Protein AF-0000000084542974 (afdb_homodimer)

Structure (mmCIF, N/CA/C/O backbone):
data_AF-0000000084542974-model_v1
#
loop_
_entity.id
_entity.type
_entity.pdbx_description
1 polymer 'DUF86 domain-containing protein'
#
loop_
_atom_site.group_PDB
_atom_site.id
_atom_site.type_symbol
_atom_site.label_atom_id
_atom_site.label_alt_id
_atom_site.label_comp_id
_atom_site.label_asym_id
_atom_site.label_entity_id
_atom_site.label_seq_id
_atom_site.pdbx_PDB_ins_code
_atom_site.Cartn_x
_atom_site.Cartn_y
_atom_site.Cartn_z
_atom_site.occupancy
_atom_site.B_iso_or_equiv
_atom_site.auth_seq_id
_atom_site.auth_comp_id
_atom_site.auth_asym_id
_atom_site.auth_atom_id
_atom_site.pdbx_PDB_model_num
ATOM 1 N N . MET A 1 1 ? 7.992 -25.516 4.234 1 70.88 1 MET A N 1
ATOM 2 C CA . MET A 1 1 ? 7.66 -24.609 3.141 1 70.88 1 MET A CA 1
ATOM 3 C C . MET A 1 1 ? 8.891 -23.844 2.682 1 70.88 1 MET A C 1
ATOM 5 O O . MET A 1 1 ? 9.672 -23.359 3.506 1 70.88 1 MET A O 1
ATOM 9 N N . THR A 1 2 ? 9.125 -23.891 1.384 1 83.12 2 THR A N 1
ATOM 10 C CA . THR A 1 2 ? 10.25 -23.156 0.811 1 83.12 2 THR A CA 1
ATOM 11 C C . THR A 1 2 ? 9.938 -21.672 0.725 1 83.12 2 THR A C 1
ATOM 13 O O . THR A 1 2 ? 8.789 -21.25 0.897 1 83.12 2 THR A O 1
ATOM 16 N N . ASP A 1 3 ? 10.969 -20.875 0.59 1 92.69 3 ASP A N 1
ATOM 17 C CA . ASP A 1 3 ? 10.781 -19.438 0.436 1 92.69 3 ASP A CA 1
ATOM 18 C C . ASP A 1 3 ? 9.836 -19.125 -0.726 1 92.69 3 ASP A C 1
ATOM 20 O O . ASP A 1 3 ? 8.93 -18.312 -0.593 1 92.69 3 ASP A O 1
ATOM 24 N N . ASP A 1 4 ? 10.016 -19.828 -1.749 1 96.25 4 ASP A N 1
ATOM 25 C CA . ASP A 1 4 ? 9.172 -19.609 -2.918 1 96.25 4 ASP A CA 1
ATOM 26 C C . ASP A 1 4 ? 7.707 -19.906 -2.604 1 96.25 4 ASP A C 1
ATOM 28 O O . ASP A 1 4 ? 6.805 -19.203 -3.051 1 96.25 4 ASP A O 1
ATOM 32 N N . GLU A 1 5 ? 7.477 -20.969 -1.904 1 96.44 5 GLU A N 1
ATOM 33 C CA . GLU A 1 5 ? 6.109 -21.344 -1.556 1 96.44 5 GLU A CA 1
ATOM 34 C C . GLU A 1 5 ? 5.445 -20.266 -0.712 1 96.44 5 GLU A C 1
ATOM 36 O O . GLU A 1 5 ? 4.258 -19.969 -0.886 1 96.44 5 GLU A O 1
ATOM 41 N N . ILE A 1 6 ? 6.211 -19.719 0.153 1 96.56 6 ILE A N 1
ATOM 42 C CA . ILE A 1 6 ? 5.699 -18.672 1.025 1 96.56 6 ILE A CA 1
ATOM 43 C C . ILE A 1 6 ? 5.273 -17.453 0.188 1 96.56 6 ILE A C 1
ATOM 45 O O . ILE A 1 6 ? 4.168 -16.938 0.353 1 96.56 6 ILE A O 1
ATOM 49 N N . TYR A 1 7 ? 6.098 -17.047 -0.718 1 97.94 7 TYR A N 1
ATOM 50 C CA . TYR A 1 7 ? 5.812 -15.883 -1.54 1 97.94 7 TYR A CA 1
ATOM 51 C C . TYR A 1 7 ? 4.656 -16.156 -2.496 1 97.94 7 TYR A C 1
ATOM 53 O O . TYR A 1 7 ? 3.832 -15.273 -2.754 1 97.94 7 TYR A O 1
ATOM 61 N N . LEU A 1 8 ? 4.602 -17.359 -3.012 1 98.31 8 LEU A N 1
ATOM 62 C CA . LEU A 1 8 ? 3.473 -17.719 -3.861 1 98.31 8 LEU A CA 1
ATOM 63 C C . LEU A 1 8 ? 2.166 -17.688 -3.076 1 98.31 8 LEU A C 1
ATOM 65 O O . LEU A 1 8 ? 1.132 -17.281 -3.602 1 98.31 8 LEU A O 1
ATOM 69 N N . GLN A 1 9 ? 2.232 -18.156 -1.888 1 97.94 9 GLN A N 1
ATOM 70 C CA . GLN A 1 9 ? 1.049 -18.109 -1.036 1 97.94 9 GLN A CA 1
ATOM 71 C C . GLN A 1 9 ? 0.625 -16.672 -0.753 1 97.94 9 GLN A C 1
ATOM 73 O O . GLN A 1 9 ? -0.569 -16.359 -0.715 1 97.94 9 GLN A O 1
ATOM 78 N N . ASP A 1 10 ? 1.595 -15.812 -0.534 1 98.38 10 ASP A N 1
ATOM 79 C CA . ASP A 1 10 ? 1.287 -14.398 -0.354 1 98.38 10 ASP A CA 1
ATOM 80 C C . ASP A 1 10 ? 0.548 -13.836 -1.567 1 98.38 10 ASP A C 1
ATOM 82 O O . ASP A 1 10 ? -0.444 -13.125 -1.421 1 98.38 10 ASP A O 1
ATOM 86 N N . ILE A 1 11 ? 1.081 -14.148 -2.711 1 98.75 11 ILE A N 1
ATOM 87 C CA . ILE A 1 11 ? 0.481 -13.68 -3.955 1 98.75 11 ILE A CA 1
ATOM 88 C C . ILE A 1 11 ? -0.961 -14.172 -4.051 1 98.75 11 ILE A C 1
ATOM 90 O O . ILE A 1 11 ? -1.876 -13.391 -4.309 1 98.75 11 ILE A O 1
ATOM 94 N N . TYR A 1 12 ? -1.15 -15.43 -3.742 1 98.75 12 TYR A N 1
ATOM 95 C CA . TYR A 1 12 ? -2.48 -16.031 -3.822 1 98.75 12 TYR A CA 1
ATOM 96 C C . TYR A 1 12 ? -3.439 -15.352 -2.85 1 98.75 12 TYR A C 1
ATOM 98 O O . TYR A 1 12 ? -4.566 -15.008 -3.217 1 98.75 12 TYR A O 1
ATOM 106 N N . GLU A 1 13 ? -3.02 -15.203 -1.683 1 98.56 13 GLU A N 1
ATOM 107 C CA . GLU A 1 13 ? -3.859 -14.594 -0.653 1 98.56 13 GLU A CA 1
ATOM 108 C C . GLU A 1 13 ? -4.246 -13.172 -1.024 1 98.56 13 GLU A C 1
ATOM 110 O O . GLU A 1 13 ? -5.383 -12.75 -0.802 1 98.56 13 GLU A O 1
ATOM 115 N N . ARG A 1 14 ? -3.314 -12.422 -1.549 1 98.81 14 ARG A N 1
ATOM 116 C CA . ARG A 1 14 ? -3.611 -11.047 -1.948 1 98.81 14 ARG A CA 1
ATOM 117 C C . ARG A 1 14 ? -4.586 -11.016 -3.121 1 98.81 14 ARG A C 1
ATOM 119 O O . ARG A 1 14 ? -5.434 -10.125 -3.205 1 98.81 14 ARG A O 1
ATOM 126 N N . ILE A 1 15 ? -4.406 -11.953 -4.043 1 98.81 15 ILE A N 1
ATOM 127 C CA . ILE A 1 15 ? -5.379 -12.055 -5.125 1 98.81 15 ILE A CA 1
ATOM 128 C C . ILE A 1 15 ? -6.773 -12.281 -4.547 1 98.81 15 ILE A C 1
ATOM 130 O O . ILE A 1 15 ? -7.73 -11.617 -4.949 1 98.81 15 ILE A O 1
ATOM 134 N N . CYS A 1 16 ? -6.902 -13.18 -3.578 1 98.75 16 CYS A N 1
ATOM 135 C CA . CYS A 1 16 ? -8.188 -13.461 -2.943 1 98.75 16 CYS A CA 1
ATOM 136 C C . CYS A 1 16 ? -8.734 -12.219 -2.248 1 98.75 16 CYS A C 1
ATOM 138 O O . CYS A 1 16 ? -9.938 -11.961 -2.291 1 98.75 16 CYS A O 1
ATOM 140 N N . ARG A 1 17 ? -7.906 -11.469 -1.614 1 98.69 17 ARG A N 1
ATOM 141 C CA . ARG A 1 17 ? -8.328 -10.227 -0.973 1 98.69 17 ARG A CA 1
ATOM 142 C C . ARG A 1 17 ? -8.922 -9.266 -1.991 1 98.69 17 ARG A C 1
ATOM 144 O O . ARG A 1 17 ? -9.992 -8.695 -1.763 1 98.69 17 ARG A O 1
ATOM 151 N N . ILE A 1 18 ? -8.203 -9.086 -3.113 1 98.94 18 ILE A N 1
ATOM 152 C CA . ILE A 1 18 ? -8.672 -8.164 -4.145 1 98.94 18 ILE A CA 1
ATOM 153 C C . ILE A 1 18 ? -10.055 -8.602 -4.637 1 98.94 18 ILE A C 1
ATOM 155 O O . ILE A 1 18 ? -10.953 -7.773 -4.809 1 98.94 18 ILE A O 1
ATOM 159 N N . GLU A 1 19 ? -10.172 -9.883 -4.875 1 98.75 19 GLU A N 1
ATOM 160 C CA . GLU A 1 19 ? -11.469 -10.406 -5.312 1 98.75 19 GLU A CA 1
ATOM 161 C C . GLU A 1 19 ? -12.57 -10.062 -4.316 1 98.75 19 GLU A C 1
ATOM 163 O O . GLU A 1 19 ? -13.672 -9.672 -4.707 1 98.75 19 GLU A O 1
ATOM 168 N N . THR A 1 20 ? -12.266 -10.211 -3.074 1 98.75 20 THR A N 1
ATOM 169 C CA . THR A 1 20 ? -13.227 -9.906 -2.025 1 98.75 20 THR A CA 1
ATOM 170 C C . THR A 1 20 ? -13.539 -8.406 -1.994 1 98.75 20 THR A C 1
ATOM 172 O O . THR A 1 20 ? -14.703 -8.016 -1.914 1 98.75 20 THR A O 1
ATOM 175 N N . TYR A 1 21 ? -12.531 -7.594 -2.049 1 98.81 21 TYR A N 1
ATOM 176 C CA . TYR A 1 21 ? -12.688 -6.148 -1.996 1 98.81 21 TYR A CA 1
ATOM 177 C C . TYR A 1 21 ? -13.539 -5.648 -3.162 1 98.81 21 TYR A C 1
ATOM 179 O O . TYR A 1 21 ? -14.219 -4.629 -3.053 1 98.81 21 TYR A O 1
ATOM 187 N N . THR A 1 22 ? -13.5 -6.344 -4.297 1 98.75 22 THR A N 1
ATOM 188 C CA . THR A 1 22 ? -14.07 -5.805 -5.527 1 98.75 22 THR A CA 1
ATOM 189 C C . THR A 1 22 ? -15.336 -6.562 -5.922 1 98.75 22 THR A C 1
ATOM 191 O O . THR A 1 22 ? -15.75 -6.523 -7.078 1 98.75 22 THR A O 1
ATOM 194 N N . GLU A 1 23 ? -15.859 -7.297 -4.996 1 98.38 23 GLU A N 1
ATOM 195 C CA . GLU A 1 23 ? -17.078 -8.062 -5.242 1 98.38 23 GLU A CA 1
ATOM 196 C C . GLU A 1 23 ? -18.219 -7.152 -5.695 1 98.38 23 GLU A C 1
ATOM 198 O O . GLU A 1 23 ? -19.094 -7.578 -6.457 1 98.38 23 GLU A O 1
ATOM 203 N N . GLY A 1 24 ? -18.156 -5.867 -5.367 1 98.38 24 GLY A N 1
ATOM 204 C CA . GLY A 1 24 ? -19.219 -4.918 -5.684 1 98.38 24 GLY A CA 1
ATOM 205 C C . GLY A 1 24 ? -19.109 -4.352 -7.086 1 98.38 24 GLY A C 1
ATOM 206 O O . GLY A 1 24 ? -19.969 -3.588 -7.52 1 98.38 24 GLY A O 1
ATOM 207 N N . GLY A 1 25 ? -18.016 -4.676 -7.789 1 98.44 25 GLY A N 1
ATOM 208 C CA . GLY A 1 25 ? -17.875 -4.305 -9.188 1 98.44 25 GLY A CA 1
ATOM 209 C C . GLY A 1 25 ? -17.109 -3.016 -9.398 1 98.44 25 GLY A C 1
ATOM 210 O O . GLY A 1 25 ? -16.625 -2.416 -8.43 1 98.44 25 GLY A O 1
ATOM 211 N N . GLN A 1 26 ? -17.047 -2.596 -10.641 1 98.62 26 GLN A N 1
ATOM 212 C CA . GLN A 1 26 ? -16.219 -1.462 -11.047 1 98.62 26 GLN A CA 1
ATOM 213 C C . GLN A 1 26 ? -16.734 -0.163 -10.43 1 98.62 26 GLN A C 1
ATOM 215 O O . GLN A 1 26 ? -15.945 0.678 -9.992 1 98.62 26 GLN A O 1
ATOM 220 N N . THR A 1 27 ? -17.984 -0.001 -10.453 1 98.69 27 THR A N 1
ATOM 221 C CA . THR A 1 27 ? -18.578 1.245 -9.969 1 98.69 27 THR A CA 1
ATOM 222 C C . THR A 1 27 ? -18.219 1.475 -8.5 1 98.69 27 THR A C 1
ATOM 224 O O . THR A 1 27 ? -17.797 2.57 -8.125 1 98.69 27 THR A O 1
ATOM 227 N N . GLU A 1 28 ? -18.406 0.483 -7.715 1 98.69 28 GLU A N 1
ATOM 228 C CA . GLU A 1 28 ? -18.062 0.598 -6.301 1 98.69 28 GLU A CA 1
ATOM 229 C C . GLU A 1 28 ? -16.562 0.845 -6.113 1 98.69 28 GLU A C 1
ATOM 231 O O . GLU A 1 28 ? -16.172 1.65 -5.27 1 98.69 28 GLU A O 1
ATOM 236 N N . PHE A 1 29 ? -15.797 0.191 -6.895 1 98.88 29 PHE A N 1
ATOM 237 C CA . PHE A 1 29 ? -14.352 0.382 -6.848 1 98.88 29 PHE A CA 1
ATOM 238 C C . PHE A 1 29 ? -13.984 1.831 -7.148 1 98.88 29 PHE A C 1
ATOM 240 O O . PHE A 1 29 ? -13.188 2.439 -6.426 1 98.88 29 PHE A O 1
ATOM 247 N N . MET A 1 30 ? -14.578 2.396 -8.102 1 98.69 30 MET A N 1
ATOM 248 C CA . MET A 1 30 ? -14.219 3.738 -8.555 1 98.69 30 MET A CA 1
ATOM 249 C C . MET A 1 30 ? -14.672 4.789 -7.543 1 98.69 30 MET A C 1
ATOM 251 O O . MET A 1 30 ? -14.117 5.887 -7.492 1 98.69 30 MET A O 1
ATOM 255 N N . GLN A 1 31 ? -15.578 4.434 -6.688 1 98.5 31 GLN A N 1
ATOM 256 C CA . GLN A 1 31 ? -16.188 5.434 -5.816 1 98.5 31 GLN A CA 1
ATOM 257 C C . GLN A 1 31 ? -15.633 5.348 -4.402 1 98.5 31 GLN A C 1
ATOM 259 O O . GLN A 1 31 ? -15.82 6.262 -3.598 1 98.5 31 GLN A O 1
ATOM 264 N N . SER A 1 32 ? -14.984 4.301 -4.137 1 98.75 32 SER A N 1
ATOM 265 C CA . SER A 1 32 ? -14.539 4.09 -2.764 1 98.75 32 SER A CA 1
ATOM 266 C C . SER A 1 32 ? -13.023 4.203 -2.65 1 98.75 32 SER A C 1
ATOM 268 O O . SER A 1 32 ? -12.289 3.322 -3.107 1 98.75 32 SER A O 1
ATOM 270 N N . LEU A 1 33 ? -12.609 5.191 -1.943 1 98.75 33 LEU A N 1
ATOM 271 C CA . LEU A 1 33 ? -11.18 5.379 -1.712 1 98.75 33 LEU A CA 1
ATOM 272 C C . LEU A 1 33 ? -10.594 4.203 -0.932 1 98.75 33 LEU A C 1
ATOM 274 O O . LEU A 1 33 ? -9.461 3.789 -1.182 1 98.75 33 LEU A O 1
ATOM 278 N N . LEU A 1 34 ? -11.375 3.734 -0.031 1 98.88 34 LEU A N 1
ATOM 279 C CA . LEU A 1 34 ? -10.922 2.619 0.794 1 98.88 34 LEU A CA 1
ATOM 280 C C . LEU A 1 34 ? -10.688 1.376 -0.056 1 98.88 34 LEU A C 1
ATOM 282 O O . LEU A 1 34 ? -9.648 0.717 0.077 1 98.88 34 LEU A O 1
ATOM 286 N N . ILE A 1 35 ? -11.617 1.06 -0.923 1 98.94 35 ILE A N 1
ATOM 287 C CA . ILE A 1 35 ? -11.461 -0.107 -1.785 1 98.94 35 ILE A CA 1
ATOM 288 C C . ILE A 1 35 ? -10.273 0.102 -2.725 1 98.94 35 ILE A C 1
ATOM 290 O O . ILE A 1 35 ? -9.469 -0.81 -2.93 1 98.94 35 ILE A O 1
ATOM 294 N N . GLN A 1 36 ? -10.172 1.293 -3.252 1 98.94 36 GLN A N 1
ATOM 295 C CA . GLN A 1 36 ? -9.039 1.608 -4.121 1 98.94 36 GLN A CA 1
ATOM 296 C C . GLN A 1 36 ? -7.715 1.38 -3.404 1 98.94 36 GLN A C 1
ATOM 298 O O . GLN A 1 36 ? -6.832 0.69 -3.922 1 98.94 36 GLN A O 1
ATOM 303 N N . ASP A 1 37 ? -7.613 1.909 -2.242 1 98.88 37 ASP A N 1
ATOM 304 C CA . ASP A 1 37 ? -6.367 1.779 -1.491 1 98.88 37 ASP A CA 1
ATOM 305 C C . ASP A 1 37 ? -6.094 0.322 -1.125 1 98.88 37 ASP A C 1
ATOM 307 O O . ASP A 1 37 ? -4.945 -0.125 -1.145 1 98.88 37 ASP A O 1
ATOM 311 N N . GLY A 1 38 ? -7.156 -0.398 -0.716 1 98.88 38 GLY A N 1
ATOM 312 C CA . GLY A 1 38 ? -6.988 -1.812 -0.416 1 98.88 38 GLY A CA 1
ATOM 313 C C . GLY A 1 38 ? -6.48 -2.617 -1.597 1 98.88 38 GLY A C 1
ATOM 314 O O . GLY A 1 38 ? -5.59 -3.453 -1.446 1 98.88 38 GLY A O 1
ATOM 315 N N . VAL A 1 39 ? -7.043 -2.361 -2.736 1 98.94 39 VAL A N 1
ATOM 316 C CA . VAL A 1 39 ? -6.664 -3.061 -3.961 1 98.94 39 VAL A CA 1
ATOM 317 C C . VAL A 1 39 ? -5.223 -2.711 -4.332 1 98.94 39 VAL A C 1
ATOM 319 O O . VAL A 1 39 ? -4.418 -3.6 -4.621 1 98.94 39 VAL A O 1
ATOM 322 N N . ILE A 1 40 ? -4.934 -1.455 -4.312 1 98.88 40 ILE A N 1
ATOM 323 C CA . ILE A 1 40 ? -3.602 -0.996 -4.691 1 98.88 40 ILE A CA 1
ATOM 324 C C . ILE A 1 40 ? -2.562 -1.584 -3.738 1 98.88 40 ILE A C 1
ATOM 326 O O . ILE A 1 40 ? -1.518 -2.072 -4.176 1 98.88 40 ILE A O 1
ATOM 330 N N . ARG A 1 41 ? -2.811 -1.609 -2.465 1 98.88 41 ARG A N 1
ATOM 331 C CA . ARG A 1 41 ? -1.925 -2.221 -1.479 1 98.88 41 ARG A CA 1
ATOM 332 C C . ARG A 1 41 ? -1.696 -3.697 -1.789 1 98.88 41 ARG A C 1
ATOM 334 O O . ARG A 1 41 ? -0.579 -4.199 -1.656 1 98.88 41 ARG A O 1
ATOM 341 N N . SER A 1 42 ? -2.711 -4.355 -2.131 1 98.81 42 SER A N 1
ATOM 342 C CA . SER A 1 42 ? -2.592 -5.773 -2.465 1 98.81 42 SER A CA 1
ATOM 343 C C . SER A 1 42 ? -1.682 -5.98 -3.67 1 98.81 42 SER A C 1
ATOM 345 O O . SER A 1 42 ? -0.839 -6.879 -3.67 1 98.81 42 SER A O 1
ATOM 347 N N . PHE A 1 43 ? -1.841 -5.121 -4.68 1 98.88 43 PHE A N 1
ATOM 348 C CA . PHE A 1 43 ? -0.972 -5.215 -5.848 1 98.88 43 PHE A CA 1
ATOM 349 C C . PHE A 1 43 ? 0.473 -4.91 -5.473 1 98.88 43 PHE A C 1
ATOM 351 O O . PHE A 1 43 ? 1.402 -5.496 -6.035 1 98.88 43 PHE A O 1
ATOM 358 N N . GLU A 1 44 ? 0.681 -3.977 -4.605 1 98.81 44 GLU A N 1
ATOM 359 C CA . GLU A 1 44 ? 2.031 -3.684 -4.133 1 98.81 44 GLU A CA 1
ATOM 360 C C . GLU A 1 44 ? 2.662 -4.906 -3.477 1 98.81 44 GLU A C 1
ATOM 362 O O . GLU A 1 44 ? 3.816 -5.242 -3.754 1 98.81 44 GLU A O 1
ATOM 367 N N . VAL A 1 45 ? 1.904 -5.547 -2.613 1 98.81 45 VAL A N 1
ATOM 368 C CA . VAL A 1 45 ? 2.42 -6.719 -1.915 1 98.81 45 VAL A CA 1
ATOM 369 C C . VAL A 1 45 ? 2.691 -7.84 -2.916 1 98.81 45 VAL A C 1
ATOM 371 O O . VAL A 1 45 ? 3.717 -8.523 -2.832 1 98.81 45 VAL A O 1
ATOM 374 N N . ILE A 1 46 ? 1.783 -8.047 -3.855 1 98.81 46 ILE A N 1
ATOM 375 C CA . ILE A 1 46 ? 1.984 -9.047 -4.898 1 98.81 46 ILE A CA 1
ATOM 376 C C . ILE A 1 46 ? 3.297 -8.773 -5.629 1 98.81 46 ILE A C 1
ATOM 378 O O . ILE A 1 46 ? 4.117 -9.68 -5.805 1 98.81 46 ILE A O 1
ATOM 382 N N . GLY A 1 47 ? 3.492 -7.566 -6.09 1 98.56 47 GLY A N 1
ATOM 383 C CA . GLY A 1 47 ? 4.723 -7.219 -6.785 1 98.56 47 GLY A CA 1
ATOM 384 C C . GLY A 1 47 ? 5.965 -7.418 -5.934 1 98.56 47 GLY A C 1
ATOM 385 O O . GLY A 1 47 ? 7.004 -7.848 -6.438 1 98.56 47 GLY A O 1
ATOM 386 N N . GLU A 1 48 ? 5.871 -7.09 -4.656 1 98.5 48 GLU A N 1
ATOM 387 C CA . GLU A 1 48 ? 6.992 -7.309 -3.75 1 98.5 48 GLU A CA 1
ATOM 388 C C . GLU A 1 48 ? 7.316 -8.789 -3.613 1 98.5 48 GLU A C 1
ATOM 390 O O . GLU A 1 48 ? 8.484 -9.188 -3.648 1 98.5 48 GLU A O 1
ATOM 395 N N . ALA A 1 49 ? 6.293 -9.586 -3.387 1 98.44 49 ALA A N 1
ATOM 396 C CA . ALA A 1 49 ? 6.469 -11.031 -3.289 1 98.44 49 ALA A CA 1
ATOM 397 C C . ALA A 1 49 ? 7.117 -11.594 -4.555 1 98.44 49 ALA A C 1
ATOM 399 O O . ALA A 1 49 ? 7.98 -12.469 -4.48 1 98.44 49 ALA A O 1
ATOM 400 N N . VAL A 1 50 ? 6.691 -11.102 -5.68 1 98.44 50 VAL A N 1
ATOM 401 C CA . VAL A 1 50 ? 7.238 -11.523 -6.965 1 98.44 50 VAL A CA 1
ATOM 402 C C . VAL A 1 50 ? 8.742 -11.273 -6.992 1 98.44 50 VAL A C 1
ATOM 404 O O . VAL A 1 50 ? 9.516 -12.133 -7.434 1 98.44 50 VAL A O 1
ATOM 407 N N . LYS A 1 51 ? 9.141 -10.109 -6.539 1 97.62 51 LYS A N 1
ATOM 408 C CA . LYS A 1 51 ? 10.555 -9.75 -6.535 1 97.62 51 LYS A CA 1
ATOM 409 C C . LYS A 1 51 ? 11.367 -10.695 -5.66 1 97.62 51 LYS A C 1
ATOM 411 O O . LYS A 1 51 ? 12.578 -10.836 -5.836 1 97.62 51 LYS A O 1
ATOM 416 N N . ARG A 1 52 ? 10.719 -11.344 -4.809 1 97.56 52 ARG A N 1
ATOM 417 C CA . ARG A 1 52 ? 11.414 -12.203 -3.855 1 97.56 52 ARG A CA 1
ATOM 418 C C . ARG A 1 52 ? 11.445 -13.648 -4.34 1 97.56 52 ARG A C 1
ATOM 420 O O . ARG A 1 52 ? 12.172 -14.477 -3.791 1 97.56 52 ARG A O 1
ATOM 427 N N . LEU A 1 53 ? 10.672 -14 -5.293 1 98.06 53 LEU A N 1
ATOM 428 C CA . LEU A 1 53 ? 10.703 -15.344 -5.859 1 98.06 53 LEU A CA 1
ATOM 429 C C . LEU A 1 53 ? 12.07 -15.664 -6.449 1 98.06 53 LEU A C 1
ATOM 431 O O . LEU A 1 53 ? 12.727 -14.773 -7.004 1 98.06 53 LEU A O 1
ATOM 435 N N . SER A 1 54 ? 12.438 -16.891 -6.371 1 97.56 54 SER A N 1
ATOM 436 C CA . SER A 1 54 ? 13.711 -17.297 -6.961 1 97.56 54 SER A CA 1
ATOM 437 C C . SER A 1 54 ? 13.695 -17.156 -8.477 1 97.56 54 SER A C 1
ATOM 439 O O . SER A 1 54 ? 12.641 -17.25 -9.102 1 97.56 54 SER A O 1
ATOM 441 N N . GLN A 1 55 ? 14.891 -16.891 -9.023 1 96.88 55 GLN A N 1
ATOM 442 C CA . GLN A 1 55 ? 15.031 -16.812 -10.477 1 96.88 55 GLN A CA 1
ATOM 443 C C . GLN A 1 55 ? 14.633 -18.125 -11.141 1 96.88 55 GLN A C 1
ATOM 445 O O . GLN A 1 55 ? 14.047 -18.141 -12.219 1 96.88 55 GLN A O 1
ATOM 450 N N . GLU A 1 56 ? 14.977 -19.219 -10.539 1 96.62 56 GLU A N 1
ATOM 451 C CA . GLU A 1 56 ? 14.664 -20.547 -11.062 1 96.62 56 GLU A CA 1
ATOM 452 C C . GLU A 1 56 ? 13.156 -20.719 -11.25 1 96.62 56 GLU A C 1
ATOM 454 O O . GLU A 1 56 ? 12.711 -21.188 -12.297 1 96.62 56 GLU A O 1
ATOM 459 N N . LEU A 1 57 ? 12.414 -20.422 -10.273 1 97.19 57 LEU A N 1
ATOM 460 C CA . LEU A 1 57 ? 10.969 -20.547 -10.367 1 97.19 57 LEU A CA 1
ATOM 461 C C . LEU A 1 57 ? 10.406 -19.656 -11.469 1 97.19 57 LEU A C 1
ATOM 463 O O . LEU A 1 57 ? 9.602 -20.094 -12.289 1 97.19 57 LEU A O 1
ATOM 467 N N . ARG A 1 58 ? 10.82 -18.406 -11.531 1 97.81 58 ARG A N 1
ATOM 468 C CA . ARG A 1 58 ? 10.312 -17.469 -12.523 1 97.81 58 ARG A CA 1
ATOM 469 C C . ARG A 1 58 ? 10.633 -17.938 -13.938 1 97.81 58 ARG A C 1
ATOM 471 O O . ARG A 1 58 ? 9.812 -17.797 -14.852 1 97.81 58 ARG A O 1
ATOM 478 N N . GLN A 1 59 ? 11.789 -18.469 -14.039 1 97.62 59 GLN A N 1
ATOM 479 C CA . GLN A 1 59 ? 12.18 -18.984 -15.344 1 97.62 59 GLN A CA 1
ATOM 480 C C . GLN A 1 59 ? 11.352 -20.203 -15.727 1 97.62 59 GLN A C 1
ATOM 482 O O . GLN A 1 59 ? 11.031 -20.406 -16.906 1 97.62 59 GLN A O 1
ATOM 487 N N . SER A 1 60 ? 11.031 -21.078 -14.805 1 96.69 60 SER A N 1
ATOM 488 C CA . SER A 1 60 ? 10.258 -22.281 -15.047 1 96.69 60 SER A CA 1
ATOM 489 C C . SER A 1 60 ? 8.82 -21.953 -15.438 1 96.69 60 SER A C 1
ATOM 491 O O . SER A 1 60 ? 8.172 -22.734 -16.141 1 96.69 60 SER A O 1
ATOM 493 N N . TYR A 1 61 ? 8.297 -20.859 -14.977 1 97.62 61 TYR A N 1
ATOM 494 C CA . TYR A 1 61 ? 6.941 -20.406 -15.266 1 97.62 61 TYR A CA 1
ATOM 495 C C . TYR A 1 61 ? 6.945 -19.047 -15.945 1 97.62 61 TYR A C 1
ATOM 497 O O . TYR A 1 61 ? 6.266 -18.125 -15.5 1 97.62 61 TYR A O 1
ATOM 505 N N . SER A 1 62 ? 7.609 -18.969 -17.078 1 97.06 62 SER A N 1
ATOM 506 C CA . SER A 1 62 ? 7.898 -17.719 -17.766 1 97.06 62 SER A CA 1
ATOM 507 C C . SER A 1 62 ? 6.652 -17.172 -18.453 1 97.06 62 SER A C 1
ATOM 509 O O . SER A 1 62 ? 6.637 -16.016 -18.891 1 97.06 62 SER A O 1
ATOM 511 N N . ASP A 1 63 ? 5.617 -17.906 -18.516 1 96.69 63 ASP A N 1
ATOM 512 C CA . ASP A 1 63 ? 4.363 -17.438 -19.109 1 96.69 63 ASP A CA 1
ATOM 513 C C . ASP A 1 63 ? 3.656 -16.453 -18.188 1 96.69 63 ASP A C 1
ATOM 515 O O . ASP A 1 63 ? 2.75 -15.734 -18.609 1 96.69 63 ASP A O 1
ATOM 519 N N . ILE A 1 64 ? 3.996 -16.562 -16.953 1 98.25 64 ILE A N 1
ATOM 520 C CA . ILE A 1 64 ? 3.508 -15.547 -16.016 1 98.25 64 ILE A CA 1
ATOM 521 C C . ILE A 1 64 ? 4.344 -14.281 -16.156 1 98.25 64 ILE A C 1
ATOM 523 O O . ILE A 1 64 ? 5.574 -14.336 -16.141 1 98.25 64 ILE A O 1
ATOM 527 N N . PRO A 1 65 ? 3.684 -13.109 -16.281 1 97.75 65 PRO A N 1
ATOM 528 C CA . PRO A 1 65 ? 4.43 -11.867 -16.5 1 97.75 65 PRO A CA 1
ATOM 529 C C . PRO A 1 65 ? 5.012 -11.297 -15.211 1 97.75 65 PRO A C 1
ATOM 531 O O . PRO A 1 65 ? 4.629 -10.203 -14.789 1 97.75 65 PRO A O 1
ATOM 534 N N . TRP A 1 66 ? 6.062 -11.945 -14.672 1 98.5 66 TRP A N 1
ATOM 535 C CA . TRP A 1 66 ? 6.664 -11.586 -13.391 1 98.5 66 TRP A CA 1
ATOM 536 C C . TRP A 1 66 ? 7.191 -10.156 -13.414 1 98.5 66 TRP A C 1
ATOM 538 O O . TRP A 1 66 ? 6.953 -9.391 -12.477 1 98.5 66 TRP A O 1
ATOM 548 N N . ARG A 1 67 ? 7.812 -9.789 -14.469 1 97.69 67 ARG A N 1
ATOM 549 C CA . ARG A 1 67 ? 8.438 -8.477 -14.578 1 97.69 67 ARG A CA 1
ATOM 550 C C . ARG A 1 67 ? 7.387 -7.367 -14.602 1 97.69 67 ARG A C 1
ATOM 552 O O . ARG A 1 67 ? 7.574 -6.316 -13.992 1 97.69 67 ARG A O 1
ATOM 559 N N . ARG A 1 68 ? 6.348 -7.605 -15.281 1 97.81 68 ARG A N 1
ATOM 560 C CA . ARG A 1 68 ? 5.266 -6.629 -15.344 1 97.81 68 ARG A CA 1
ATOM 561 C C . ARG A 1 68 ? 4.629 -6.43 -13.977 1 97.81 68 ARG A C 1
ATOM 563 O O . ARG A 1 68 ? 4.234 -5.312 -13.625 1 97.81 68 ARG A O 1
ATOM 570 N N . MET A 1 69 ? 4.5 -7.48 -13.266 1 98.44 69 MET A N 1
ATOM 571 C CA . MET A 1 69 ? 3.932 -7.422 -11.93 1 98.44 69 MET A CA 1
ATOM 572 C C . MET A 1 69 ? 4.828 -6.613 -10.992 1 98.44 69 MET A C 1
ATOM 574 O O . MET A 1 69 ? 4.34 -5.777 -10.227 1 98.44 69 MET A O 1
ATOM 578 N N . ALA A 1 70 ? 6.09 -6.906 -11.039 1 98.06 70 ALA A N 1
ATOM 579 C CA . ALA A 1 70 ? 7.055 -6.121 -10.273 1 98.06 70 ALA A CA 1
ATOM 580 C C . ALA A 1 70 ? 7.035 -4.656 -10.703 1 98.06 70 ALA A C 1
ATOM 582 O O . ALA A 1 70 ? 7.113 -3.758 -9.859 1 98.06 70 ALA A O 1
ATOM 583 N N . GLY A 1 71 ? 6.953 -4.461 -12 1 97.62 71 GLY A N 1
ATOM 584 C CA . GLY A 1 71 ? 6.883 -3.109 -12.531 1 97.62 71 GLY A CA 1
ATOM 585 C C . GLY A 1 71 ? 5.656 -2.348 -12.062 1 97.62 71 GLY A C 1
ATOM 586 O O . GLY A 1 71 ? 5.746 -1.162 -11.734 1 97.62 71 GLY A O 1
ATOM 587 N N . LEU A 1 72 ? 4.504 -3.008 -12.109 1 97.81 72 LEU A N 1
ATOM 588 C CA . LEU A 1 72 ? 3.289 -2.373 -11.617 1 97.81 72 LEU A CA 1
ATOM 589 C C . LEU A 1 72 ? 3.461 -1.919 -10.172 1 97.81 72 LEU A C 1
ATOM 591 O O . LEU A 1 72 ? 3.068 -0.805 -9.82 1 97.81 72 LEU A O 1
ATOM 595 N N . ARG A 1 73 ? 4.004 -2.777 -9.352 1 97.75 73 ARG A N 1
ATOM 596 C CA . ARG A 1 73 ? 4.293 -2.42 -7.969 1 97.75 73 ARG A CA 1
ATOM 597 C C . ARG A 1 73 ? 5.09 -1.121 -7.895 1 97.75 73 ARG A C 1
ATOM 599 O O . ARG A 1 73 ? 4.766 -0.233 -7.102 1 97.75 73 ARG A O 1
ATOM 606 N N . ASP A 1 74 ? 6.156 -0.986 -8.672 1 97.25 74 ASP A N 1
ATOM 607 C CA . ASP A 1 74 ? 7.039 0.179 -8.656 1 97.25 74 ASP A CA 1
ATOM 608 C C . ASP A 1 74 ? 6.273 1.449 -9.016 1 97.25 74 ASP A C 1
ATOM 610 O O . ASP A 1 74 ? 6.457 2.494 -8.391 1 97.25 74 ASP A O 1
ATOM 614 N N . VAL A 1 75 ? 5.445 1.321 -9.977 1 97.62 75 VAL A N 1
ATOM 615 C CA . VAL A 1 75 ? 4.625 2.453 -10.398 1 97.62 75 VAL A CA 1
ATOM 616 C C . VAL A 1 75 ? 3.678 2.857 -9.273 1 97.62 75 VAL A C 1
ATOM 618 O O . VAL A 1 75 ? 3.545 4.043 -8.961 1 97.62 75 VAL A O 1
ATOM 621 N N . LEU A 1 76 ? 3.016 1.915 -8.648 1 98.25 76 LEU A N 1
ATOM 622 C CA . LEU A 1 76 ? 2.025 2.186 -7.609 1 98.25 76 LEU A CA 1
ATOM 623 C C . LEU A 1 76 ? 2.678 2.84 -6.398 1 98.25 76 LEU A C 1
ATOM 625 O O . LEU A 1 76 ? 2.045 3.643 -5.707 1 98.25 76 LEU A O 1
ATOM 629 N N . ILE A 1 77 ? 3.922 2.523 -6.129 1 97.38 77 ILE A N 1
ATOM 630 C CA . ILE A 1 77 ? 4.637 3.045 -4.965 1 97.38 77 ILE A CA 1
ATOM 631 C C . ILE A 1 77 ? 5.219 4.418 -5.293 1 97.38 77 ILE A C 1
ATOM 633 O O . ILE A 1 77 ? 4.973 5.391 -4.574 1 97.38 77 ILE A O 1
ATOM 637 N N . HIS A 1 78 ? 5.879 4.539 -6.387 1 95.94 78 HIS A N 1
ATOM 638 C CA . HIS A 1 78 ? 6.656 5.738 -6.672 1 95.94 78 HIS A CA 1
ATOM 639 C C . HIS A 1 78 ? 5.809 6.793 -7.379 1 95.94 78 HIS A C 1
ATOM 641 O O . HIS A 1 78 ? 5.996 7.992 -7.164 1 95.94 78 HIS A O 1
ATOM 647 N N . ASP A 1 79 ? 4.945 6.383 -8.219 1 96.44 79 ASP A N 1
ATOM 648 C CA . ASP A 1 79 ? 4.105 7.305 -8.977 1 96.44 79 ASP A CA 1
ATOM 649 C C . ASP A 1 79 ? 2.682 7.328 -8.422 1 96.44 79 ASP A C 1
ATOM 651 O O . ASP A 1 79 ? 1.713 7.367 -9.188 1 96.44 79 ASP A O 1
ATOM 655 N N . TYR A 1 80 ? 2.562 7.309 -7.18 1 96.81 80 TYR A N 1
ATOM 656 C CA . TYR A 1 80 ? 1.279 7.176 -6.5 1 96.81 80 TYR A CA 1
ATOM 657 C C . TYR A 1 80 ? 0.34 8.312 -6.879 1 96.81 80 TYR A C 1
ATOM 659 O O . TYR A 1 80 ? -0.882 8.172 -6.801 1 96.81 80 TYR A O 1
ATOM 667 N N . GLU A 1 81 ? 0.783 9.445 -7.301 1 94.25 81 GLU A N 1
ATOM 668 C CA . GLU A 1 81 ? -0.04 10.602 -7.633 1 94.25 81 GLU A CA 1
ATOM 669 C C . GLU A 1 81 ? -0.679 10.445 -9.008 1 94.25 81 GLU A C 1
ATOM 671 O O . GLU A 1 81 ? -1.621 11.172 -9.352 1 94.25 81 GLU A O 1
ATOM 676 N N . GLU A 1 82 ? -0.153 9.602 -9.758 1 95.19 82 GLU A N 1
ATOM 677 C CA . GLU A 1 82 ? -0.559 9.516 -11.156 1 95.19 82 GLU A CA 1
ATOM 678 C C . GLU A 1 82 ? -1.136 8.141 -11.484 1 95.19 82 GLU A C 1
ATOM 680 O O . GLU A 1 82 ? -1.169 7.742 -12.648 1 95.19 82 GLU A O 1
ATOM 685 N N . ILE A 1 83 ? -1.598 7.539 -10.539 1 97.62 83 ILE A N 1
ATOM 686 C CA . ILE A 1 83 ? -2.135 6.195 -10.75 1 97.62 83 ILE A CA 1
ATOM 687 C C . ILE A 1 83 ? -3.408 6.273 -11.586 1 97.62 83 ILE A C 1
ATOM 689 O O . ILE A 1 83 ? -4.289 7.094 -11.312 1 97.62 83 ILE A O 1
ATOM 693 N N . ASN A 1 84 ? -3.465 5.48 -12.609 1 97.94 84 ASN A N 1
ATOM 694 C CA . ASN A 1 84 ? -4.652 5.34 -13.445 1 97.94 84 ASN A CA 1
ATOM 695 C C . ASN A 1 84 ? -5.57 4.234 -12.93 1 97.94 84 ASN A C 1
ATOM 697 O O . ASN A 1 84 ? -5.344 3.055 -13.203 1 97.94 84 ASN A O 1
ATOM 701 N N . LEU A 1 85 ? -6.645 4.57 -12.328 1 98.38 85 LEU A N 1
ATOM 702 C CA . LEU A 1 85 ? -7.531 3.621 -11.664 1 98.38 85 LEU A CA 1
ATOM 703 C C . LEU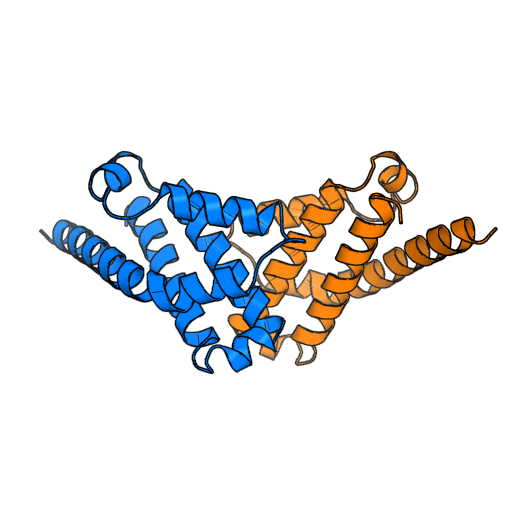 A 1 85 ? -8.227 2.725 -12.68 1 98.38 85 LEU A C 1
ATOM 705 O O . LEU A 1 85 ? -8.555 1.574 -12.383 1 98.38 85 LEU A O 1
ATOM 709 N N . GLU A 1 86 ? -8.453 3.279 -13.852 1 98.31 86 GLU A N 1
ATOM 710 C CA . GLU A 1 86 ? -9.023 2.443 -14.898 1 98.31 86 GLU A CA 1
ATOM 711 C C . GLU A 1 86 ? -8.086 1.295 -15.266 1 98.31 86 GLU A C 1
ATOM 713 O O . GLU A 1 86 ? -8.539 0.168 -15.484 1 98.31 86 GLU A O 1
ATOM 718 N N . GLU A 1 87 ? -6.871 1.618 -15.336 1 97.62 87 GLU A N 1
ATOM 719 C CA . GLU A 1 87 ? -5.883 0.582 -15.617 1 97.62 87 GLU A CA 1
ATOM 720 C C . GLU A 1 87 ? -5.801 -0.431 -14.484 1 97.62 87 GLU A C 1
ATOM 722 O O . GLU A 1 87 ? -5.711 -1.637 -14.719 1 97.62 87 GLU A O 1
ATOM 727 N N . VAL A 1 88 ? -5.863 0.032 -13.273 1 98.62 88 VAL A N 1
ATOM 728 C CA . VAL A 1 88 ? -5.848 -0.858 -12.117 1 98.62 88 VAL A CA 1
ATOM 729 C C . VAL A 1 88 ? -7.043 -1.805 -12.18 1 98.62 88 VAL A C 1
ATOM 731 O O . VAL A 1 88 ? -6.898 -3.014 -11.977 1 98.62 88 VAL A O 1
ATOM 734 N N . TRP A 1 89 ? -8.156 -1.224 -12.523 1 98.69 89 TRP A N 1
ATOM 735 C CA . TRP A 1 89 ? -9.367 -2.039 -12.617 1 98.69 89 TRP A CA 1
ATOM 736 C C . TRP A 1 89 ? -9.242 -3.068 -13.734 1 98.69 89 TRP A C 1
ATOM 738 O O . TRP A 1 89 ? -9.68 -4.211 -13.586 1 98.69 89 TRP A O 1
ATOM 748 N N . ASN A 1 90 ? -8.703 -2.676 -14.797 1 98.12 90 ASN A N 1
ATOM 749 C CA . ASN A 1 90 ? -8.508 -3.609 -15.898 1 98.12 90 ASN A CA 1
ATOM 750 C C . ASN A 1 90 ? -7.66 -4.809 -15.477 1 98.12 90 ASN A C 1
ATOM 752 O O . ASN A 1 90 ? -7.934 -5.941 -15.883 1 98.12 90 ASN A O 1
ATOM 756 N N . VAL A 1 91 ? -6.664 -4.586 -14.703 1 98.31 91 VAL A N 1
ATOM 757 C CA . VAL A 1 91 ? -5.844 -5.68 -14.195 1 98.31 91 VAL A CA 1
ATOM 758 C C . VAL A 1 91 ? -6.688 -6.594 -13.312 1 98.31 91 VAL A C 1
ATOM 760 O O . VAL A 1 91 ? -6.598 -7.82 -13.406 1 98.31 91 VAL A O 1
ATOM 763 N N . VAL A 1 92 ? -7.52 -6.02 -12.453 1 98.69 92 VAL A N 1
ATOM 764 C CA . VAL A 1 92 ? -8.391 -6.773 -11.555 1 98.69 92 VAL A CA 1
ATOM 765 C C . VAL A 1 92 ? -9.312 -7.672 -12.367 1 98.69 92 VAL A C 1
ATOM 767 O O . VAL A 1 92 ? -9.453 -8.867 -12.07 1 98.69 92 VAL A O 1
ATOM 770 N N . GLU A 1 93 ? -9.867 -7.133 -13.352 1 97.81 93 GLU A N 1
ATOM 771 C CA . GLU A 1 93 ? -10.938 -7.809 -14.078 1 97.81 93 GLU A CA 1
ATOM 772 C C . GLU A 1 93 ? -10.383 -8.781 -15.109 1 97.81 93 GLU A C 1
ATOM 774 O O . GLU A 1 93 ? -10.891 -9.891 -15.266 1 97.81 93 GLU A O 1
ATOM 779 N N . GLN A 1 94 ? -9.32 -8.422 -15.727 1 97 94 GLN A N 1
ATOM 780 C CA . GLN A 1 94 ? -8.898 -9.164 -16.906 1 97 94 GLN A CA 1
ATOM 781 C C . GLN A 1 94 ? -7.703 -10.062 -16.594 1 97 94 GLN A C 1
ATOM 783 O O . GLN A 1 94 ? -7.527 -11.109 -17.203 1 97 94 GLN A O 1
ATOM 788 N N . ASN A 1 95 ? -6.922 -9.672 -15.672 1 97.69 95 ASN A N 1
ATOM 789 C CA . ASN A 1 95 ? -5.648 -10.367 -15.492 1 97.69 95 ASN A CA 1
ATOM 790 C C . ASN A 1 95 ? -5.656 -11.234 -14.242 1 97.69 95 ASN A C 1
ATOM 792 O O . ASN A 1 95 ? -5.121 -12.344 -14.242 1 97.69 95 ASN A O 1
ATOM 796 N N . LEU A 1 96 ? -6.316 -10.844 -13.25 1 98.06 96 LEU A N 1
ATOM 797 C CA . LEU A 1 96 ? -6.215 -11.461 -11.93 1 98.06 96 LEU A CA 1
ATOM 798 C C . LEU A 1 96 ? -6.762 -12.883 -11.953 1 98.06 96 LEU A C 1
ATOM 800 O O . LEU A 1 96 ? -6.184 -13.781 -11.336 1 98.06 96 LEU A O 1
ATOM 804 N N . PRO A 1 97 ? -7.91 -13.164 -12.602 1 97.69 97 PRO A N 1
ATOM 805 C CA . PRO A 1 97 ? -8.43 -14.531 -12.609 1 97.69 97 PRO A CA 1
ATOM 806 C C . PRO A 1 97 ? -7.453 -15.531 -13.227 1 97.69 97 PRO A C 1
ATOM 808 O O . PRO A 1 97 ? -7.266 -16.625 -12.688 1 97.69 97 PRO A O 1
ATOM 811 N N . ASP A 1 98 ? -6.855 -15.156 -14.258 1 98.06 98 ASP A N 1
ATOM 812 C CA . ASP A 1 98 ? -5.871 -16.031 -14.891 1 98.06 98 ASP A CA 1
ATOM 813 C C . ASP A 1 98 ? -4.641 -16.203 -14 1 98.06 98 ASP A C 1
ATOM 815 O O . ASP A 1 98 ? -4.113 -17.312 -13.875 1 98.06 98 ASP A O 1
ATOM 819 N N . LEU A 1 99 ? -4.184 -15.164 -13.438 1 98.62 99 LEU A N 1
ATOM 820 C CA . LEU A 1 99 ? -3.041 -15.234 -12.531 1 98.62 99 LEU A CA 1
ATOM 821 C C . LEU A 1 99 ? -3.338 -16.156 -11.359 1 98.62 99 LEU A C 1
ATOM 823 O O . LEU A 1 99 ? -2.49 -16.969 -10.969 1 98.62 99 LEU A O 1
ATOM 827 N N . LYS A 1 100 ? -4.52 -16 -10.836 1 98.56 100 LYS A N 1
ATOM 828 C CA . LYS A 1 100 ? -4.914 -16.844 -9.711 1 98.56 100 LYS A CA 1
ATOM 829 C C . LYS A 1 100 ? -4.805 -18.328 -10.078 1 98.56 100 LYS A C 1
ATOM 831 O O . LYS A 1 100 ? -4.254 -19.109 -9.305 1 98.56 100 LYS A O 1
ATOM 836 N N . ARG A 1 101 ? -5.355 -18.688 -11.188 1 98.12 101 ARG A N 1
ATOM 837 C CA . ARG A 1 101 ? -5.32 -20.078 -11.648 1 98.12 101 ARG A CA 1
ATOM 838 C C . ARG A 1 101 ? -3.887 -20.562 -11.805 1 98.12 101 ARG A C 1
ATOM 840 O O . ARG A 1 101 ? -3.559 -21.672 -11.375 1 98.12 101 ARG A O 1
ATOM 847 N N . LYS A 1 102 ? -3.094 -19.797 -12.375 1 98.31 102 LYS A N 1
ATOM 848 C CA . LYS A 1 102 ? -1.707 -20.172 -12.609 1 98.31 102 LYS A CA 1
ATOM 849 C C . LYS A 1 102 ? -0.955 -20.359 -11.297 1 98.31 102 LYS A C 1
ATOM 851 O O . LYS A 1 102 ? -0.19 -21.312 -11.133 1 98.31 102 LYS A O 1
ATOM 856 N N . ILE A 1 103 ? -1.146 -19.438 -10.383 1 98.44 103 ILE A N 1
ATOM 857 C CA . ILE A 1 103 ? -0.489 -19.531 -9.086 1 98.44 103 ILE A CA 1
ATOM 858 C C . ILE A 1 103 ? -0.925 -20.812 -8.367 1 98.44 103 ILE A C 1
ATOM 860 O O . ILE A 1 103 ? -0.104 -21.5 -7.754 1 98.44 103 ILE A O 1
ATOM 864 N N . LEU A 1 104 ? -2.168 -21.094 -8.469 1 97.56 104 LEU A N 1
ATOM 865 C CA . LEU A 1 104 ? -2.697 -22.297 -7.832 1 97.56 104 LEU A CA 1
ATOM 866 C C . LEU A 1 104 ? -2.062 -23.547 -8.422 1 97.56 104 LEU A C 1
ATOM 868 O O . 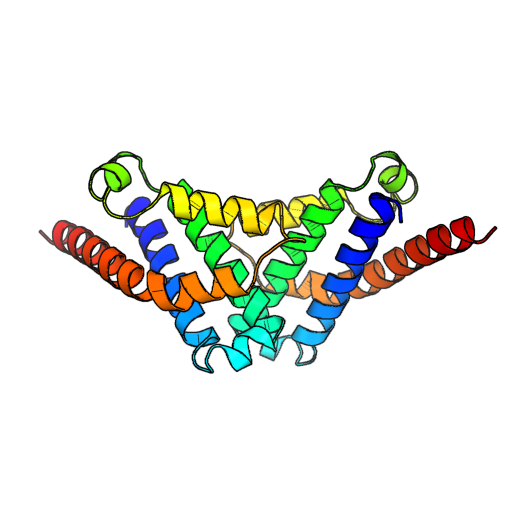LEU A 1 104 ? -1.771 -24.5 -7.695 1 97.56 104 LEU A O 1
ATOM 872 N N . VAL A 1 105 ? -1.881 -23.562 -9.664 1 96.44 105 VAL A N 1
ATOM 873 C CA . VAL A 1 105 ? -1.251 -24.703 -10.336 1 96.44 105 VAL A CA 1
ATOM 874 C C . VAL A 1 105 ? 0.165 -24.891 -9.797 1 96.44 105 VAL A C 1
ATOM 876 O O . VAL A 1 105 ? 0.572 -26.016 -9.5 1 96.44 105 VAL A O 1
ATOM 879 N N . ILE A 1 106 ? 0.859 -23.812 -9.664 1 96.88 106 ILE A N 1
ATOM 880 C CA . ILE A 1 106 ? 2.227 -23.891 -9.164 1 96.88 106 ILE A CA 1
ATOM 881 C C . ILE A 1 106 ? 2.225 -24.406 -7.723 1 96.88 106 ILE A C 1
ATOM 883 O O . ILE A 1 106 ? 3.002 -25.297 -7.375 1 96.88 106 ILE A O 1
ATOM 887 N N . LEU A 1 107 ? 1.347 -23.828 -6.949 1 96.69 107 LEU A N 1
ATOM 888 C CA . LEU A 1 107 ? 1.271 -24.219 -5.547 1 96.69 107 LEU A CA 1
ATOM 889 C C . LEU A 1 107 ? 0.921 -25.703 -5.414 1 96.69 107 LEU A C 1
ATOM 891 O O . LEU A 1 107 ? 1.449 -26.391 -4.539 1 96.69 107 LEU A O 1
ATOM 895 N N . SER A 1 108 ? 0.054 -26.172 -6.254 1 94.94 108 SER A N 1
ATOM 896 C CA . SER A 1 108 ? -0.323 -27.594 -6.246 1 94.94 108 SER A CA 1
ATOM 897 C C . SER A 1 108 ? 0.852 -28.469 -6.645 1 94.94 108 SER A C 1
ATOM 899 O O . SER A 1 108 ? 1.018 -29.578 -6.105 1 94.94 108 SER A O 1
ATOM 901 N N . ALA A 1 109 ? 1.622 -27.984 -7.543 1 91.75 109 ALA A N 1
ATOM 902 C CA . ALA A 1 109 ? 2.779 -28.734 -8.008 1 91.75 109 ALA A CA 1
ATOM 903 C C . ALA A 1 109 ? 3.852 -28.828 -6.926 1 91.75 109 ALA A C 1
ATOM 905 O O . ALA A 1 109 ? 4.523 -29.859 -6.789 1 91.75 109 ALA A O 1
ATOM 906 N N . ILE A 1 110 ? 4.059 -27.812 -6.215 1 87.69 110 ILE A N 1
ATOM 907 C CA . ILE A 1 110 ? 5.062 -27.766 -5.156 1 87.69 110 ILE A CA 1
ATOM 908 C C . ILE A 1 110 ? 4.617 -28.625 -3.984 1 87.69 110 ILE A C 1
ATOM 910 O O . ILE A 1 110 ? 5.43 -29.344 -3.385 1 87.69 110 ILE A O 1
ATOM 914 N N . ASN A 1 111 ? 3.393 -28.438 -3.553 1 81.94 111 ASN A N 1
ATOM 915 C CA . ASN A 1 111 ? 2.879 -29.234 -2.439 1 81.94 111 ASN A CA 1
ATOM 916 C C . ASN A 1 111 ? 2.865 -30.719 -2.766 1 81.94 111 ASN A C 1
ATOM 918 O O . ASN A 1 111 ? 3.01 -31.562 -1.872 1 81.94 111 ASN A O 1
ATOM 922 N N . HIS A 1 112 ? 2.506 -31.094 -3.973 1 69.69 112 HIS A N 1
ATOM 923 C CA . HIS A 1 112 ? 2.541 -32.5 -4.371 1 69.69 112 HIS A CA 1
ATOM 924 C C . HIS A 1 112 ? 3.975 -33.031 -4.441 1 69.69 112 HIS A C 1
ATOM 926 O O . HIS A 1 112 ? 4.223 -34.219 -4.223 1 69.69 112 HIS A O 1
ATOM 932 N N . GLU A 1 113 ? 4.832 -32.219 -4.777 1 60.34 113 GLU A N 1
ATOM 933 C CA . GLU A 1 113 ? 6.211 -32.688 -4.754 1 60.34 113 GLU A CA 1
ATOM 934 C C . GLU A 1 113 ? 6.703 -32.875 -3.324 1 60.34 113 GLU A C 1
ATOM 936 O O . GLU A 1 113 ? 7.555 -33.75 -3.072 1 60.34 113 GLU A O 1
ATOM 941 N N . THR A 1 114 ? 6.191 -32.125 -2.471 1 55.94 114 THR A N 1
ATOM 942 C CA . THR A 1 114 ? 6.68 -32.312 -1.111 1 55.94 114 THR A CA 1
ATOM 943 C C . THR A 1 114 ? 6.133 -33.625 -0.529 1 55.94 114 THR A C 1
ATOM 945 O O . THR A 1 114 ? 6.637 -34.125 0.485 1 55.94 114 THR A O 1
ATOM 948 N N . GLU A 1 115 ? 4.953 -34.156 -0.875 1 50.62 115 GLU A N 1
ATOM 949 C CA . GLU A 1 115 ? 4.434 -35.406 -0.289 1 50.62 115 GLU A CA 1
ATOM 950 C C . GLU A 1 115 ? 5.121 -36.625 -0.882 1 50.62 115 GLU A C 1
ATOM 952 O O . GLU A 1 115 ? 5.043 -37.719 -0.318 1 50.62 115 GLU A O 1
ATOM 957 N N . GLY A 1 116 ? 5.754 -36.625 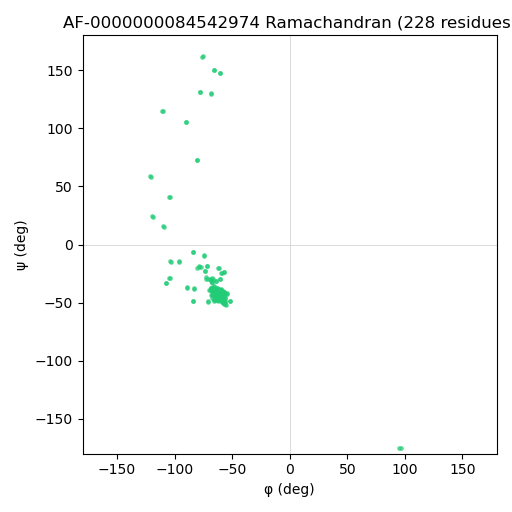-1.979 1 42.12 116 GLY A N 1
ATOM 958 C CA . GLY A 1 116 ? 6.41 -37.844 -2.373 1 42.12 116 GLY A CA 1
ATOM 959 C C . GLY A 1 116 ? 7.832 -37.969 -1.861 1 42.12 116 GLY A C 1
ATOM 960 O O . GLY A 1 116 ? 8.469 -36.969 -1.563 1 42.12 116 GLY A O 1
ATOM 961 N N . MET B 1 1 ? 2.08 26.141 -6.68 1 71.5 1 MET B N 1
ATOM 962 C CA . MET B 1 1 ? 2.385 25.234 -5.574 1 71.5 1 MET B CA 1
ATOM 963 C C . MET B 1 1 ? 3.779 24.641 -5.727 1 71.5 1 MET B C 1
ATOM 965 O O . MET B 1 1 ? 4.172 24.234 -6.824 1 71.5 1 MET B O 1
ATOM 969 N N . THR B 1 2 ? 4.555 24.766 -4.668 1 83.38 2 THR B N 1
ATOM 970 C CA . THR B 1 2 ? 5.898 24.188 -4.668 1 83.38 2 THR B CA 1
ATOM 971 C C . THR B 1 2 ? 5.848 22.672 -4.5 1 83.38 2 THR B C 1
ATOM 973 O O . THR B 1 2 ? 4.801 22.125 -4.16 1 83.38 2 THR B O 1
ATOM 976 N N . ASP B 1 3 ? 6.918 22.016 -4.84 1 92.69 3 ASP B N 1
ATOM 977 C CA . ASP B 1 3 ? 6.996 20.578 -4.66 1 92.69 3 ASP B CA 1
ATOM 978 C C . ASP B 1 3 ? 6.703 20.188 -3.211 1 92.69 3 ASP B C 1
ATOM 980 O O . ASP B 1 3 ? 5.938 19.25 -2.955 1 92.69 3 ASP B O 1
ATOM 984 N N . ASP B 1 4 ? 7.23 20.922 -2.346 1 96.25 4 ASP B N 1
ATOM 985 C CA . ASP B 1 4 ? 7.012 20.641 -0.931 1 96.25 4 ASP B CA 1
ATOM 986 C C . ASP B 1 4 ? 5.535 20.75 -0.568 1 96.25 4 ASP B C 1
ATOM 988 O O . ASP B 1 4 ? 5.016 19.953 0.207 1 96.25 4 ASP B O 1
ATOM 992 N N . GLU B 1 5 ? 4.895 21.75 -1.065 1 96.38 5 GLU B N 1
ATOM 993 C CA . GLU B 1 5 ? 3.477 21.938 -0.771 1 96.38 5 GLU B CA 1
ATOM 994 C C . GLU B 1 5 ? 2.65 20.766 -1.27 1 96.38 5 GLU B C 1
ATOM 996 O O . GLU B 1 5 ? 1.706 20.328 -0.604 1 96.38 5 GLU B O 1
ATOM 1001 N N . ILE B 1 6 ? 3.027 20.297 -2.4 1 96.56 6 ILE B N 1
ATOM 1002 C CA . ILE B 1 6 ? 2.32 19.156 -2.99 1 96.56 6 ILE B CA 1
ATOM 1003 C C . ILE B 1 6 ? 2.457 17.938 -2.086 1 96.56 6 ILE B C 1
ATOM 1005 O O . ILE B 1 6 ? 1.465 17.281 -1.769 1 96.56 6 ILE B O 1
ATOM 1009 N N . TYR B 1 7 ? 3.635 17.656 -1.639 1 97.94 7 TYR B N 1
ATOM 1010 C CA . TYR B 1 7 ? 3.881 16.484 -0.807 1 97.94 7 TYR B CA 1
ATOM 1011 C C . TYR B 1 7 ? 3.232 16.641 0.563 1 97.94 7 TYR B C 1
ATOM 1013 O O . TYR B 1 7 ? 2.717 15.68 1.128 1 97.94 7 TYR B O 1
ATOM 1021 N N . LEU B 1 8 ? 3.26 17.844 1.083 1 98.31 8 LEU B N 1
ATOM 1022 C CA . LEU B 1 8 ? 2.58 18.094 2.348 1 98.31 8 LEU B CA 1
ATOM 1023 C C . LEU B 1 8 ? 1.076 17.875 2.207 1 98.31 8 LEU B C 1
ATOM 1025 O O . LEU B 1 8 ? 0.433 17.359 3.119 1 98.31 8 LEU B O 1
ATOM 1029 N N . GLN B 1 9 ? 0.567 18.312 1.126 1 97.88 9 GLN B N 1
ATOM 1030 C CA . GLN B 1 9 ? -0.854 18.094 0.874 1 97.88 9 GLN B CA 1
ATOM 1031 C C . GLN B 1 9 ? -1.177 16.609 0.764 1 97.88 9 GLN B C 1
ATOM 1033 O O . GLN B 1 9 ? -2.221 16.156 1.24 1 97.88 9 GLN B O 1
ATOM 1038 N N . ASP B 1 10 ? -0.305 15.867 0.119 1 98.38 10 ASP B N 1
ATOM 1039 C CA . ASP B 1 10 ? -0.483 14.422 0.053 1 98.38 10 ASP B CA 1
ATOM 1040 C C . ASP B 1 10 ? -0.546 13.812 1.451 1 98.38 10 ASP B C 1
ATOM 1042 O O . ASP B 1 10 ? -1.407 12.977 1.73 1 98.38 10 ASP B O 1
ATOM 1046 N N . ILE B 1 11 ? 0.389 14.219 2.262 1 98.75 11 ILE B N 1
ATOM 1047 C CA . ILE B 1 11 ? 0.454 13.719 3.629 1 98.75 11 ILE B CA 1
ATOM 1048 C C . ILE B 1 11 ? -0.852 14.031 4.355 1 98.75 11 ILE B C 1
ATOM 1050 O O . ILE B 1 11 ? -1.459 13.148 4.965 1 98.75 11 ILE B O 1
ATOM 1054 N N . TYR B 1 12 ? -1.312 15.25 4.191 1 98.69 12 TYR B N 1
ATOM 1055 C CA . TYR B 1 12 ? -2.535 15.68 4.859 1 98.69 12 TYR B CA 1
ATOM 1056 C C . TYR B 1 12 ? -3.732 14.859 4.383 1 98.69 12 TYR B C 1
ATOM 1058 O O . TYR B 1 12 ? -4.535 14.391 5.191 1 98.69 12 TYR B O 1
ATOM 1066 N N . GLU B 1 13 ? -3.838 14.727 3.139 1 98.56 13 GLU B N 1
ATOM 1067 C CA . GLU B 1 13 ? -4.961 13.992 2.561 1 98.56 13 GLU B CA 1
ATOM 1068 C C .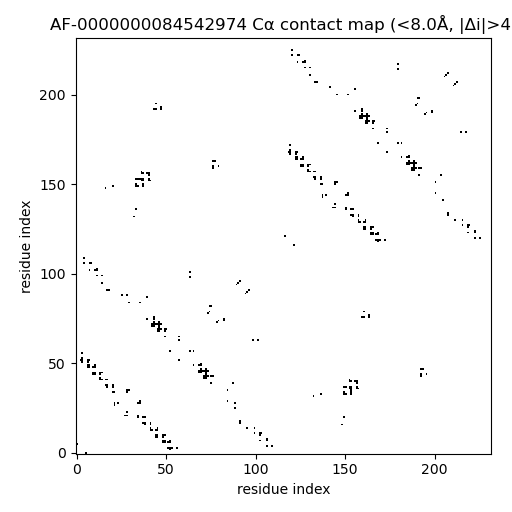 GLU B 1 13 ? -4.969 12.547 3.027 1 98.56 13 GLU B C 1
ATOM 1070 O O . GLU B 1 13 ? -6.031 11.984 3.312 1 98.56 13 GLU B O 1
ATOM 1075 N N . ARG B 1 14 ? -3.824 11.93 3.078 1 98.81 14 ARG B N 1
ATOM 1076 C CA . ARG B 1 14 ? -3.746 10.547 3.531 1 98.81 14 ARG B CA 1
ATOM 1077 C C . ARG B 1 14 ? -4.105 10.43 5.008 1 98.81 14 ARG B C 1
ATOM 1079 O O . ARG B 1 14 ? -4.719 9.453 5.434 1 98.81 14 ARG B O 1
ATOM 1086 N N . ILE B 1 15 ? -3.662 11.414 5.785 1 98.81 15 ILE B N 1
ATOM 1087 C CA . ILE B 1 15 ? -4.07 11.43 7.188 1 98.81 15 ILE B CA 1
ATOM 1088 C C . ILE B 1 15 ? -5.594 11.461 7.281 1 98.81 15 ILE B C 1
ATOM 1090 O O . ILE B 1 15 ? -6.191 10.703 8.039 1 98.81 15 ILE B O 1
ATOM 1094 N N . CYS B 1 16 ? -6.234 12.305 6.488 1 98.75 16 CYS B N 1
ATOM 1095 C CA . CYS B 1 16 ? -7.691 12.406 6.484 1 98.75 16 CYS B CA 1
ATOM 1096 C C . CYS B 1 16 ? -8.328 11.094 6.062 1 98.75 16 CYS B C 1
ATOM 1098 O O . CYS B 1 16 ? -9.352 10.688 6.625 1 98.75 16 CYS B O 1
ATOM 1100 N N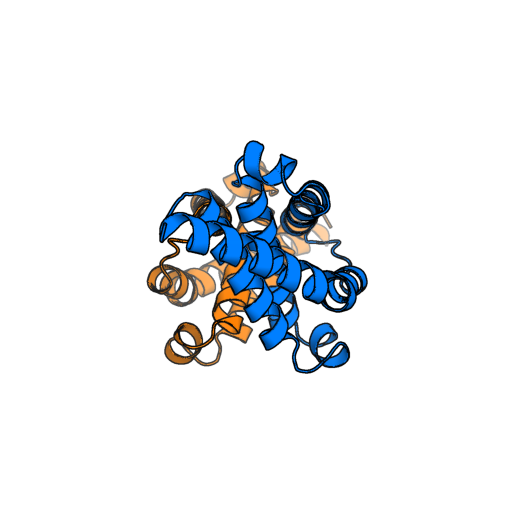 . ARG B 1 17 ? -7.777 10.43 5.109 1 98.69 17 ARG B N 1
ATOM 1101 C CA . ARG B 1 17 ? -8.281 9.133 4.684 1 98.69 17 ARG B CA 1
ATOM 1102 C C . ARG B 1 17 ? -8.25 8.125 5.836 1 98.69 17 ARG B C 1
ATOM 1104 O O . ARG B 1 17 ? -9.234 7.43 6.082 1 98.69 17 ARG B O 1
ATOM 1111 N N . ILE B 1 18 ? -7.098 8.07 6.52 1 98.94 18 ILE B N 1
ATOM 1112 C CA . ILE B 1 18 ? -6.953 7.137 7.629 1 98.94 18 ILE B CA 1
ATOM 1113 C C . ILE B 1 18 ? -8.023 7.418 8.68 1 98.94 18 ILE B C 1
ATOM 1115 O O . ILE B 1 18 ? -8.648 6.492 9.203 1 98.94 18 ILE B O 1
ATOM 1119 N N . GLU B 1 19 ? -8.18 8.68 8.992 1 98.69 19 GLU B N 1
ATOM 1120 C CA . GLU B 1 19 ? -9.203 9.055 9.961 1 98.69 19 GLU B CA 1
ATOM 1121 C C . GLU B 1 19 ? -10.586 8.555 9.539 1 98.69 19 GLU B C 1
ATOM 1123 O O . GLU B 1 19 ? -11.344 8.039 10.359 1 98.69 19 GLU B O 1
ATOM 1128 N N . THR B 1 20 ? -10.867 8.688 8.289 1 98.75 20 THR B N 1
ATOM 1129 C CA . THR B 1 20 ? -12.156 8.234 7.762 1 98.75 20 THR B CA 1
ATOM 1130 C C . THR B 1 20 ? -12.258 6.715 7.824 1 98.75 20 THR B C 1
ATOM 1132 O O . THR B 1 20 ? -13.281 6.176 8.25 1 98.75 20 THR B O 1
ATOM 1135 N N . TYR B 1 21 ? -11.234 6.031 7.41 1 98.81 21 TYR B N 1
ATOM 1136 C CA . TYR B 1 21 ? -11.227 4.57 7.391 1 98.81 21 TYR B CA 1
ATOM 1137 C C . TYR B 1 21 ? -11.414 4.008 8.797 1 98.81 21 TYR B C 1
ATOM 1139 O O . TYR B 1 21 ? -11.945 2.91 8.969 1 98.81 21 TYR B O 1
ATOM 1147 N N . THR B 1 22 ? -10.961 4.742 9.82 1 98.75 22 THR B N 1
ATOM 1148 C CA . THR B 1 22 ? -10.859 4.172 11.156 1 98.75 22 THR B CA 1
ATOM 1149 C C . THR B 1 22 ? -11.914 4.777 12.086 1 98.75 22 THR B C 1
ATOM 1151 O O . THR B 1 22 ? -11.773 4.715 13.312 1 98.75 22 THR B O 1
ATOM 1154 N N . GLU B 1 23 ? -12.875 5.418 11.508 1 98.38 23 GLU B N 1
ATOM 1155 C CA . GLU B 1 23 ? -13.945 6.031 12.281 1 98.38 23 GLU B CA 1
ATOM 1156 C C . GLU B 1 23 ? -14.656 5.004 13.164 1 98.38 23 GLU B C 1
ATOM 1158 O O . GLU B 1 23 ? -15.156 5.336 14.234 1 98.38 23 GLU B O 1
ATOM 1163 N N . G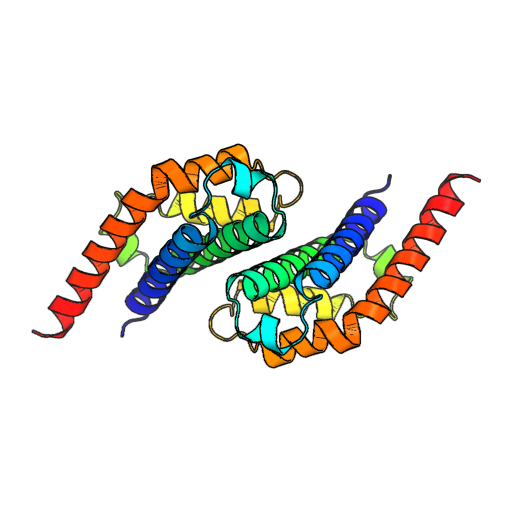LY B 1 24 ? -14.594 3.723 12.797 1 98.38 24 GLY B N 1
ATOM 1164 C CA . GLY B 1 24 ? -15.281 2.66 13.516 1 98.38 24 GLY B CA 1
ATOM 1165 C C . GLY B 1 24 ? -14.5 2.15 14.711 1 98.38 24 GLY B C 1
ATOM 1166 O O . GLY B 1 24 ? -14.992 1.299 15.461 1 98.38 24 GLY B O 1
ATOM 1167 N N . GLY B 1 25 ? -13.25 2.621 14.883 1 98.44 25 GLY B N 1
ATOM 1168 C CA . GLY B 1 25 ? -12.477 2.307 16.078 1 98.44 25 GLY B CA 1
ATOM 1169 C C . GLY B 1 25 ? -11.531 1.132 15.883 1 98.44 25 GLY B C 1
ATOM 1170 O O . GLY B 1 25 ? -11.445 0.571 14.789 1 98.44 25 GLY B O 1
ATOM 1171 N N . GLN B 1 26 ? -10.891 0.759 16.953 1 98.56 26 GLN B N 1
ATOM 1172 C CA . GLN B 1 26 ? -9.836 -0.253 16.938 1 98.56 26 GLN B CA 1
ATOM 1173 C C . GLN B 1 26 ? -10.398 -1.622 16.562 1 98.56 26 GLN B C 1
ATOM 1175 O O . GLN B 1 26 ? -9.789 -2.369 15.805 1 98.56 26 GLN B O 1
ATOM 1180 N N . THR B 1 27 ? -11.5 -1.933 17.141 1 98.69 27 THR B N 1
ATOM 1181 C CA . THR B 1 27 ? -12.078 -3.256 16.906 1 98.69 27 THR B CA 1
ATOM 1182 C C . THR B 1 27 ? -12.367 -3.479 15.43 1 98.69 27 THR B C 1
ATOM 1184 O O . THR B 1 27 ? -12.023 -4.523 14.875 1 98.69 27 THR B O 1
ATOM 1187 N N . GLU B 1 28 ? -13.008 -2.549 14.836 1 98.69 28 GLU B N 1
ATOM 1188 C CA . GLU B 1 28 ? -13.312 -2.658 13.414 1 98.69 28 GLU B CA 1
ATOM 1189 C C . GLU B 1 28 ? -12.031 -2.725 12.586 1 98.69 28 GLU B C 1
ATOM 1191 O O . GLU B 1 28 ? -11.945 -3.498 11.625 1 98.69 28 GLU B O 1
ATOM 1196 N N . PHE B 1 29 ? -11.078 -1.954 12.969 1 98.88 29 PHE B N 1
ATOM 1197 C CA . PHE B 1 29 ? -9.789 -1.966 12.297 1 98.88 29 PHE B CA 1
ATOM 1198 C C . PHE B 1 29 ? -9.156 -3.35 12.359 1 98.88 29 PHE B C 1
ATOM 1200 O O . PHE B 1 29 ? -8.688 -3.873 11.344 1 98.88 29 PHE B O 1
ATOM 1207 N N . MET B 1 30 ? -9.188 -3.951 13.461 1 98.69 30 MET B N 1
ATOM 1208 C CA . MET B 1 30 ? -8.508 -5.227 13.672 1 98.69 30 MET B CA 1
ATOM 1209 C C . MET B 1 30 ? -9.227 -6.352 12.93 1 98.69 30 MET B C 1
ATOM 1211 O O . MET B 1 30 ? -8.617 -7.375 12.609 1 98.69 30 MET B O 1
ATOM 1215 N N . GLN B 1 31 ? -10.461 -6.133 12.57 1 98.5 31 GLN B N 1
ATOM 1216 C CA . GLN B 1 31 ? -11.258 -7.227 12.023 1 98.5 31 GLN B CA 1
ATOM 1217 C C . GLN B 1 31 ? -11.383 -7.113 10.508 1 98.5 31 GLN B C 1
ATOM 1219 O O . GLN B 1 31 ? -11.781 -8.07 9.844 1 98.5 31 GLN B O 1
ATOM 1224 N N . SER B 1 32 ? -11.062 -6.004 10.023 1 98.75 32 SER B N 1
ATOM 1225 C CA . SER B 1 32 ? -11.289 -5.777 8.594 1 98.75 32 SER B CA 1
ATOM 1226 C C . SER B 1 32 ? -9.977 -5.707 7.832 1 98.75 32 SER B C 1
ATOM 1228 O O . SER B 1 32 ? -9.227 -4.73 7.953 1 98.75 32 SER B O 1
ATOM 1230 N N . LEU B 1 33 ? -9.781 -6.652 6.98 1 98.75 33 LEU B N 1
ATOM 1231 C CA . LEU B 1 33 ? -8.586 -6.664 6.145 1 98.75 33 LEU B CA 1
ATOM 1232 C C . LEU B 1 33 ? -8.555 -5.453 5.227 1 98.75 33 LEU B C 1
ATOM 1234 O O . LEU B 1 33 ? -7.484 -4.891 4.969 1 98.75 33 LEU B O 1
ATOM 1238 N N . LEU B 1 34 ? -9.703 -5.109 4.77 1 98.88 34 LEU B N 1
ATOM 1239 C CA . LEU B 1 34 ? -9.797 -3.971 3.861 1 98.88 34 LEU B CA 1
ATOM 1240 C C . LEU B 1 34 ? -9.367 -2.684 4.559 1 98.88 34 LEU B C 1
ATOM 1242 O O . LEU B 1 34 ? -8.586 -1.908 4.004 1 98.88 34 LEU B O 1
ATOM 1246 N N . ILE B 1 35 ? -9.852 -2.461 5.762 1 98.94 35 ILE B N 1
ATOM 1247 C CA . ILE B 1 35 ? -9.477 -1.26 6.504 1 98.94 35 ILE B CA 1
ATOM 1248 C C . ILE B 1 35 ? -7.988 -1.295 6.828 1 98.94 35 ILE B C 1
ATOM 1250 O O . ILE B 1 35 ? -7.293 -0.287 6.688 1 98.94 35 ILE B O 1
ATOM 1254 N N . GLN B 1 36 ? -7.523 -2.449 7.215 1 98.94 36 GLN B N 1
ATOM 1255 C CA . GLN B 1 36 ? -6.098 -2.6 7.496 1 98.94 36 GLN B CA 1
ATOM 1256 C C . GLN B 1 36 ? -5.258 -2.229 6.277 1 98.94 36 GLN B C 1
ATOM 1258 O O . GLN B 1 36 ? -4.332 -1.422 6.379 1 98.94 36 GLN B O 1
ATOM 1263 N N . ASP B 1 37 ? -5.602 -2.771 5.172 1 98.88 37 ASP B N 1
ATOM 1264 C CA . ASP B 1 37 ? -4.836 -2.512 3.957 1 98.88 37 ASP B CA 1
ATOM 1265 C C . ASP B 1 37 ? -4.934 -1.044 3.549 1 98.88 37 ASP B C 1
ATOM 1267 O O . ASP B 1 37 ? -3.957 -0.458 3.078 1 98.88 37 ASP B O 1
ATOM 1271 N N . GLY B 1 38 ? -6.145 -0.472 3.662 1 98.88 38 GLY B N 1
ATOM 1272 C CA . GLY B 1 38 ? -6.305 0.942 3.361 1 98.88 38 GLY B CA 1
ATOM 1273 C C . GLY B 1 38 ? -5.434 1.838 4.223 1 98.88 38 GLY B C 1
ATOM 1274 O O . GLY B 1 38 ? -4.812 2.775 3.721 1 98.88 38 GLY B O 1
ATOM 1275 N N . VAL B 1 39 ? -5.402 1.546 5.484 1 98.94 39 VAL B N 1
ATOM 1276 C CA . VAL B 1 39 ? -4.617 2.322 6.441 1 98.94 39 VAL B CA 1
ATOM 1277 C C . VAL B 1 39 ? -3.129 2.162 6.133 1 98.94 39 VAL B C 1
ATOM 1279 O O . VAL B 1 39 ? -2.393 3.15 6.066 1 98.94 39 VAL B O 1
ATOM 1282 N N . ILE B 1 40 ? -2.723 0.95 5.953 1 98.88 40 ILE B N 1
ATOM 1283 C CA . ILE B 1 40 ? -1.314 0.668 5.703 1 98.88 40 ILE B CA 1
ATOM 1284 C C . ILE B 1 40 ? -0.875 1.349 4.406 1 98.88 40 ILE B C 1
ATOM 1286 O O . ILE B 1 40 ? 0.188 1.972 4.355 1 98.88 40 ILE B O 1
ATOM 1290 N N . ARG B 1 41 ? -1.658 1.312 3.365 1 98.88 41 ARG B N 1
ATOM 1291 C CA . ARG B 1 41 ? -1.375 1.999 2.109 1 98.88 41 ARG B CA 1
ATOM 1292 C C . ARG B 1 41 ? -1.213 3.5 2.332 1 98.88 41 ARG B C 1
ATOM 1294 O O . ARG B 1 41 ? -0.337 4.129 1.735 1 98.88 41 ARG B O 1
ATOM 1301 N N . SER B 1 42 ? -2.047 4.031 3.102 1 98.81 42 SER B N 1
ATOM 1302 C CA . SER B 1 42 ? -1.968 5.461 3.389 1 98.81 42 SER B CA 1
ATOM 1303 C C . SER B 1 42 ? -0.657 5.812 4.086 1 98.81 42 SER B C 1
ATOM 1305 O O . SER B 1 42 ? -0.017 6.809 3.746 1 98.81 42 SER B O 1
ATOM 1307 N N . PHE B 1 43 ? -0.249 4.961 5.035 1 98.88 43 PHE B N 1
ATOM 1308 C CA . PHE B 1 43 ? 1.022 5.195 5.711 1 98.88 43 PHE B CA 1
ATOM 1309 C C . PHE B 1 43 ? 2.186 5.059 4.734 1 98.88 43 PHE B C 1
ATOM 1311 O O . PHE B 1 43 ? 3.186 5.773 4.852 1 98.88 43 PHE B O 1
ATOM 1318 N N . GLU B 1 44 ? 2.105 4.141 3.838 1 98.81 44 GLU B N 1
ATOM 1319 C CA . GLU B 1 44 ? 3.137 4.004 2.812 1 98.81 44 GLU B CA 1
ATOM 1320 C C . GLU B 1 44 ? 3.264 5.277 1.982 1 98.81 44 GLU B C 1
ATOM 1322 O O . GLU B 1 44 ? 4.371 5.758 1.74 1 98.81 44 GLU B O 1
ATOM 1327 N N . VAL B 1 45 ? 2.135 5.797 1.557 1 98.81 45 VAL B N 1
ATOM 1328 C CA . VAL B 1 45 ? 2.145 7.004 0.736 1 98.81 45 VAL B CA 1
ATOM 1329 C C . VAL B 1 45 ? 2.686 8.18 1.549 1 98.81 45 VAL B C 1
ATOM 1331 O O . VAL B 1 45 ? 3.477 8.977 1.045 1 98.81 45 VAL B O 1
ATOM 1334 N N . ILE B 1 46 ? 2.264 8.297 2.807 1 98.81 46 ILE B N 1
ATOM 1335 C CA . ILE B 1 46 ? 2.773 9.344 3.684 1 98.81 46 ILE B CA 1
ATOM 1336 C C . ILE B 1 46 ? 4.297 9.258 3.762 1 98.81 46 ILE B C 1
ATOM 1338 O O . ILE B 1 46 ? 4.992 10.258 3.592 1 98.81 46 ILE B O 1
ATOM 1342 N N . GLY B 1 47 ? 4.816 8.086 4.055 1 98.56 47 GLY B N 1
ATOM 1343 C CA . GLY B 1 47 ? 6.258 7.914 4.133 1 98.56 47 GLY B CA 1
ATOM 1344 C C . GLY B 1 47 ? 6.973 8.242 2.83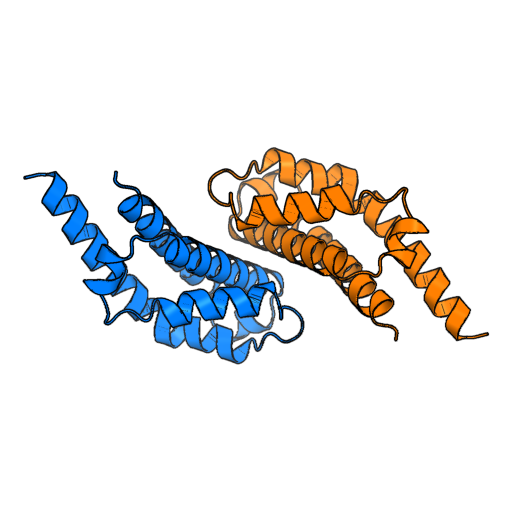4 1 98.56 47 GLY B C 1
ATOM 1345 O O . GLY B 1 47 ? 8.062 8.812 2.844 1 98.56 47 GLY B O 1
ATOM 1346 N N . GLU B 1 48 ? 6.367 7.875 1.718 1 98.5 48 GLU B N 1
ATOM 1347 C CA . GLU B 1 48 ? 6.945 8.203 0.418 1 98.5 48 GLU B CA 1
ATOM 1348 C C . GLU B 1 48 ? 6.992 9.711 0.198 1 98.5 48 GLU B C 1
ATOM 1350 O O . GLU B 1 48 ? 8 10.242 -0.271 1 98.5 48 GLU B O 1
ATOM 1355 N N . ALA B 1 49 ? 5.887 10.367 0.469 1 98.44 49 ALA B N 1
ATOM 1356 C CA . ALA B 1 49 ? 5.824 11.82 0.344 1 98.44 49 ALA B CA 1
ATOM 1357 C C . ALA B 1 49 ? 6.887 12.492 1.213 1 98.44 49 ALA B C 1
ATOM 1359 O O . ALA B 1 49 ? 7.516 13.469 0.795 1 98.44 49 ALA B O 1
ATOM 1360 N N . VAL B 1 50 ? 7.062 11.977 2.398 1 98.5 50 VAL B N 1
ATOM 1361 C CA . VAL B 1 50 ? 8.062 12.5 3.326 1 98.5 50 VAL B CA 1
ATOM 1362 C C . VAL B 1 50 ? 9.445 12.438 2.686 1 98.5 50 VAL B C 1
ATOM 1364 O O . VAL B 1 50 ? 10.219 13.391 2.77 1 98.5 50 VAL B O 1
ATOM 1367 N N . LYS B 1 51 ? 9.734 11.32 2.072 1 97.69 51 LYS B N 1
ATOM 1368 C CA . LYS B 1 51 ? 11.039 11.133 1.439 1 97.69 51 LYS B CA 1
ATOM 1369 C C . LYS B 1 51 ? 11.258 12.148 0.324 1 97.69 51 LYS B C 1
ATOM 1371 O O . LYS B 1 51 ? 12.398 12.43 -0.045 1 97.69 51 LYS B O 1
ATOM 1376 N N . ARG B 1 52 ? 10.234 12.68 -0.129 1 97.56 52 ARG B N 1
ATOM 1377 C CA . ARG B 1 52 ? 10.336 13.594 -1.267 1 97.56 52 ARG B CA 1
ATOM 1378 C C . ARG B 1 52 ? 10.398 15.039 -0.802 1 97.56 52 ARG B C 1
ATOM 1380 O O . ARG B 1 52 ? 10.711 15.938 -1.59 1 97.56 52 ARG B O 1
ATOM 1387 N N . LEU B 1 53 ? 10.086 15.336 0.388 1 98.06 53 LEU B N 1
ATOM 1388 C CA . LEU B 1 53 ? 10.188 16.688 0.924 1 98.06 53 LEU B CA 1
ATOM 1389 C C . LEU B 1 53 ? 11.633 17.188 0.864 1 98.06 53 LEU B C 1
ATOM 1391 O O . LEU B 1 53 ? 12.57 16.406 1.046 1 98.06 53 LEU B O 1
ATOM 1395 N N . SER B 1 54 ? 11.773 18.438 0.675 1 97.62 54 SER B N 1
ATOM 1396 C CA . SER B 1 54 ? 13.109 19.016 0.662 1 97.62 54 SER B CA 1
ATOM 1397 C C . SER B 1 54 ? 13.773 18.922 2.031 1 97.62 54 SER B C 1
ATOM 1399 O O . SER B 1 54 ? 13.094 18.906 3.059 1 97.62 54 SER B O 1
ATOM 1401 N N . GLN B 1 55 ? 15.117 18.828 1.998 1 96.94 55 GLN B N 1
ATOM 1402 C CA . GLN B 1 55 ? 15.883 18.812 3.24 1 96.94 55 GLN B CA 1
ATOM 1403 C C . GLN B 1 55 ? 15.656 20.094 4.047 1 96.94 55 GLN B C 1
ATOM 1405 O O . GLN B 1 55 ? 15.609 20.047 5.277 1 96.94 55 GLN B O 1
ATOM 1410 N N . GLU B 1 56 ? 15.57 21.172 3.391 1 96.62 56 GLU B N 1
ATOM 1411 C CA . GLU B 1 56 ? 15.352 22.469 4.035 1 96.62 56 GLU B CA 1
ATOM 1412 C C . GLU B 1 56 ? 14.078 22.469 4.867 1 96.62 56 GLU B C 1
ATOM 1414 O O . GLU B 1 56 ? 14.078 22.906 6.02 1 96.62 56 GLU B O 1
ATOM 1419 N N . LEU B 1 57 ? 13.016 22.062 4.309 1 97.19 57 LEU B N 1
ATOM 1420 C CA . LEU B 1 57 ? 11.75 22.016 5.027 1 97.19 57 LEU B CA 1
ATOM 1421 C C . LEU B 1 57 ? 11.844 21.094 6.238 1 97.19 57 LEU B C 1
ATOM 1423 O O . LEU B 1 57 ? 11.422 21.453 7.336 1 97.19 57 LEU B O 1
ATOM 1427 N N . ARG B 1 58 ? 12.398 19.906 6.082 1 97.81 58 ARG B N 1
ATOM 1428 C CA . ARG B 1 58 ? 12.5 18.938 7.172 1 97.81 58 ARG B CA 1
ATOM 1429 C C . ARG B 1 58 ? 13.336 19.5 8.32 1 97.81 58 ARG B C 1
ATOM 1431 O O . ARG B 1 58 ? 13.023 19.281 9.492 1 97.81 58 ARG B O 1
ATOM 1438 N N . GLN B 1 59 ? 14.336 20.156 7.887 1 97.62 59 GLN B N 1
ATOM 1439 C CA . GLN B 1 59 ? 15.195 20.75 8.906 1 97.62 59 GLN B CA 1
ATOM 1440 C C . GLN B 1 59 ? 14.469 21.875 9.648 1 97.62 59 GLN B C 1
ATOM 1442 O O . GLN B 1 59 ? 14.672 22.062 10.844 1 97.62 59 GLN B O 1
ATOM 1447 N N . SER B 1 60 ? 13.68 22.656 9 1 96.69 60 SER B N 1
ATOM 1448 C CA . SER B 1 60 ? 12.945 23.781 9.586 1 96.69 60 SER B CA 1
ATOM 1449 C C . SER B 1 60 ? 11.867 23.281 10.555 1 96.69 60 SER B C 1
ATOM 1451 O O . SER B 1 60 ? 11.508 23.984 11.492 1 96.69 60 SER B O 1
ATOM 1453 N N . TYR B 1 61 ? 11.344 22.109 10.328 1 97.62 61 TYR B N 1
ATOM 1454 C CA . TYR B 1 61 ? 10.312 21.516 11.18 1 97.62 61 TYR B CA 1
ATOM 1455 C C . TYR B 1 61 ? 10.781 20.172 11.742 1 97.62 61 TYR B C 1
ATOM 1457 O O . TYR B 1 61 ? 10.086 19.156 11.609 1 97.62 61 TYR B O 1
ATOM 1465 N N . SER B 1 62 ? 11.883 20.219 12.453 1 97.12 62 SER B N 1
ATOM 1466 C CA . SER B 1 62 ? 12.586 19.031 12.906 1 97.12 62 SER B CA 1
ATOM 1467 C C . SER B 1 62 ? 11.852 18.359 14.055 1 97.12 62 SER B C 1
ATOM 1469 O O . SER B 1 62 ? 12.172 17.219 14.422 1 97.12 62 SER B O 1
ATOM 1471 N N . ASP B 1 63 ? 10.867 18.969 14.586 1 96.69 63 ASP B N 1
ATOM 1472 C CA . ASP B 1 63 ? 10.07 18.359 15.656 1 96.69 63 ASP B CA 1
ATOM 1473 C C . ASP B 1 63 ? 9.156 17.266 15.109 1 96.69 63 ASP B C 1
ATOM 1475 O O . ASP B 1 63 ? 8.625 16.453 15.867 1 96.69 63 ASP B O 1
ATOM 1479 N N . ILE B 1 64 ? 8.898 17.375 13.852 1 98.31 64 ILE B N 1
ATOM 1480 C CA . ILE B 1 64 ? 8.188 16.281 13.203 1 98.31 64 ILE B CA 1
ATOM 1481 C C . ILE B 1 64 ? 9.148 15.133 12.922 1 98.31 64 ILE B C 1
ATOM 1483 O O . ILE B 1 64 ? 10.234 15.336 12.383 1 98.31 64 ILE B O 1
ATOM 1487 N N . PRO B 1 65 ? 8.75 13.906 13.297 1 97.75 65 PRO B N 1
ATOM 1488 C CA . PRO B 1 65 ? 9.664 12.773 13.133 1 97.75 65 PRO B CA 1
ATOM 1489 C C . PRO B 1 65 ? 9.695 12.234 11.703 1 97.75 65 PRO B C 1
ATOM 1491 O O . PRO B 1 65 ? 9.305 11.086 11.461 1 97.75 65 PRO B O 1
ATOM 1494 N N . TRP B 1 66 ? 10.312 12.992 10.781 1 98.5 66 TRP B N 1
ATOM 1495 C CA . TRP B 1 66 ? 10.336 12.68 9.352 1 98.5 66 TRP B CA 1
ATOM 1496 C C . TRP B 1 66 ? 10.992 11.328 9.102 1 98.5 66 TRP B C 1
ATOM 1498 O O . TRP B 1 66 ? 10.461 10.508 8.352 1 98.5 66 TRP B O 1
ATOM 1508 N N . ARG B 1 67 ? 12.055 11.07 9.773 1 97.69 67 ARG B N 1
ATOM 1509 C CA . ARG B 1 67 ? 12.82 9.852 9.562 1 97.69 67 ARG B CA 1
ATOM 1510 C C . ARG B 1 67 ? 12.031 8.625 10.008 1 97.69 67 ARG B C 1
ATOM 1512 O O . ARG B 1 67 ? 12.062 7.586 9.344 1 97.69 67 ARG B O 1
ATOM 1519 N N . ARG B 1 68 ? 11.383 8.75 11.078 1 97.88 68 ARG B N 1
ATOM 1520 C CA . ARG B 1 68 ? 10.562 7.652 11.578 1 97.88 68 ARG B CA 1
ATOM 1521 C C . ARG B 1 68 ? 9.422 7.336 10.625 1 97.88 68 ARG B C 1
ATOM 1523 O O . ARG B 1 68 ? 9.055 6.172 10.453 1 97.88 68 ARG B O 1
ATOM 1530 N N . MET B 1 69 ? 8.859 8.336 10.078 1 98.5 69 MET B N 1
ATOM 1531 C CA . MET B 1 69 ? 7.77 8.172 9.117 1 98.5 69 MET B CA 1
ATOM 1532 C C . MET B 1 69 ? 8.258 7.457 7.863 1 98.5 69 MET B C 1
ATOM 1534 O O . MET B 1 69 ? 7.594 6.543 7.367 1 98.5 69 MET B O 1
ATOM 1538 N N . ALA B 1 70 ? 9.375 7.902 7.359 1 98.06 70 ALA B N 1
ATOM 1539 C CA . ALA B 1 70 ? 9.984 7.219 6.227 1 98.06 70 ALA B CA 1
ATOM 1540 C C . ALA B 1 70 ? 10.336 5.777 6.582 1 98.06 70 ALA B C 1
ATOM 1542 O O . ALA B 1 70 ? 10.156 4.867 5.766 1 98.06 70 ALA B O 1
ATOM 1543 N N . GLY B 1 71 ? 10.859 5.609 7.781 1 97.69 71 GLY B N 1
ATOM 1544 C CA . GLY B 1 71 ? 11.195 4.277 8.25 1 97.69 71 GLY B CA 1
ATOM 1545 C C . GLY B 1 71 ? 9.992 3.355 8.344 1 97.69 71 GLY B C 1
ATOM 1546 O O . GLY B 1 71 ? 10.07 2.184 7.973 1 97.69 71 GLY B O 1
ATOM 1547 N N . LEU B 1 72 ? 8.906 3.865 8.906 1 97.88 72 LEU B N 1
ATOM 1548 C CA . LEU B 1 72 ? 7.684 3.072 8.977 1 97.88 72 LEU B CA 1
ATOM 1549 C C . LEU B 1 72 ? 7.258 2.604 7.586 1 97.88 72 LEU B C 1
ATOM 1551 O O . LEU B 1 72 ? 6.891 1.44 7.402 1 97.88 72 LEU B O 1
ATOM 1555 N N . ARG B 1 73 ? 7.277 3.498 6.633 1 97.75 73 ARG B N 1
ATOM 1556 C CA . ARG B 1 73 ? 6.969 3.139 5.25 1 97.75 73 ARG B CA 1
ATOM 1557 C C . ARG B 1 73 ? 7.809 1.949 4.797 1 97.75 73 ARG B C 1
ATOM 1559 O O . ARG B 1 73 ? 7.281 1.005 4.203 1 97.75 73 ARG B O 1
ATOM 1566 N N . ASP B 1 74 ? 9.117 1.976 5.023 1 97.31 74 ASP B N 1
ATOM 1567 C CA . ASP B 1 74 ? 10.039 0.928 4.59 1 97.31 74 ASP B CA 1
ATOM 1568 C C . ASP B 1 74 ? 9.672 -0.416 5.215 1 97.31 74 ASP B C 1
ATOM 1570 O O . ASP B 1 74 ? 9.688 -1.447 4.539 1 97.31 74 ASP B O 1
ATOM 1574 N N . VAL B 1 75 ? 9.352 -0.367 6.438 1 97.69 75 VAL B N 1
ATOM 1575 C CA . VAL B 1 75 ? 8.945 -1.577 7.145 1 97.69 75 VAL B CA 1
ATOM 1576 C C . VAL B 1 75 ? 7.656 -2.129 6.535 1 97.69 75 VAL B C 1
ATOM 1578 O O . VAL B 1 75 ? 7.551 -3.33 6.277 1 97.69 75 VAL B O 1
ATOM 1581 N N . LEU B 1 76 ? 6.676 -1.296 6.289 1 98.31 76 LEU B N 1
ATOM 1582 C CA . LEU B 1 76 ? 5.371 -1.717 5.781 1 98.31 76 LEU B CA 1
ATOM 1583 C C . LEU B 1 76 ? 5.504 -2.318 4.387 1 98.31 76 LEU B C 1
ATOM 1585 O O . LEU B 1 76 ? 4.738 -3.215 4.02 1 98.31 76 LEU B O 1
ATOM 1589 N N . ILE B 1 77 ? 6.449 -1.854 3.609 1 97.44 77 ILE B N 1
ATOM 1590 C CA . ILE B 1 77 ? 6.641 -2.316 2.24 1 97.44 77 ILE B CA 1
ATOM 1591 C C . ILE B 1 77 ? 7.473 -3.598 2.24 1 97.44 77 ILE B C 1
ATOM 1593 O O . ILE B 1 77 ? 7.059 -4.613 1.679 1 97.44 77 ILE B O 1
ATOM 1597 N N . HIS B 1 78 ? 8.547 -3.611 2.936 1 96.06 78 HIS B N 1
ATOM 1598 C CA . HIS B 1 78 ? 9.516 -4.699 2.814 1 96.06 78 HIS B CA 1
ATOM 1599 C C . HIS B 1 78 ? 9.195 -5.828 3.789 1 96.06 78 HIS B C 1
ATOM 1601 O O . HIS B 1 78 ? 9.422 -7 3.482 1 96.06 78 HIS B O 1
ATOM 1607 N N . ASP B 1 79 ? 8.75 -5.504 4.938 1 96.5 79 ASP B N 1
ATOM 1608 C CA . ASP B 1 79 ? 8.438 -6.508 5.957 1 96.5 79 ASP B CA 1
ATOM 1609 C C . ASP B 1 79 ? 6.934 -6.719 6.078 1 96.5 79 ASP B C 1
ATOM 1611 O O . ASP B 1 79 ? 6.406 -6.859 7.184 1 96.5 79 ASP B O 1
ATOM 1615 N N . TYR B 1 80 ? 6.289 -6.75 5.004 1 96.94 80 TYR B N 1
ATOM 1616 C CA . TYR B 1 80 ? 4.832 -6.793 4.957 1 96.94 80 TYR B CA 1
ATOM 1617 C C . TYR B 1 80 ? 4.301 -8.023 5.68 1 96.94 80 TYR B C 1
ATOM 1619 O O . TYR B 1 80 ? 3.166 -8.031 6.16 1 96.94 80 TYR B O 1
ATOM 1627 N N . GLU B 1 81 ? 5.008 -9.086 5.836 1 94.44 81 GLU B N 1
ATOM 1628 C CA . GLU B 1 81 ? 4.559 -10.328 6.461 1 94.44 81 GLU B CA 1
ATOM 1629 C C . GLU B 1 81 ? 4.57 -10.211 7.98 1 94.44 81 GLU B C 1
ATOM 1631 O O . GLU B 1 81 ? 3.963 -11.031 8.672 1 94.44 81 GLU B O 1
ATOM 1636 N N . GLU B 1 82 ? 5.273 -9.297 8.453 1 95.19 82 GLU B N 1
ATOM 1637 C CA . GLU B 1 82 ? 5.512 -9.227 9.891 1 95.19 82 GLU B CA 1
ATOM 1638 C C . GLU B 1 82 ? 4.973 -7.926 10.477 1 95.19 82 GLU B C 1
ATOM 1640 O O . GLU B 1 82 ? 5.398 -7.5 11.555 1 95.19 82 GLU B O 1
ATOM 1645 N N . ILE B 1 83 ? 4.074 -7.398 9.836 1 97.69 83 ILE B N 1
ATOM 1646 C CA . ILE B 1 83 ? 3.523 -6.129 10.297 1 97.69 83 ILE B CA 1
ATOM 1647 C C . ILE B 1 83 ? 2.764 -6.34 11.602 1 97.69 83 ILE B C 1
ATOM 1649 O O . ILE B 1 83 ? 1.959 -7.27 11.719 1 97.69 83 ILE B O 1
ATOM 1653 N N . ASN B 1 84 ? 3.066 -5.531 12.578 1 97.94 84 ASN B N 1
ATOM 1654 C CA . ASN B 1 84 ? 2.354 -5.512 13.852 1 97.94 84 ASN B CA 1
ATOM 1655 C C . ASN B 1 84 ? 1.175 -4.543 13.82 1 97.94 84 ASN B C 1
ATOM 1657 O O . ASN B 1 84 ? 1.353 -3.338 14 1 97.94 84 ASN B O 1
ATOM 1661 N N . LEU B 1 85 ? -0.008 -5.031 13.734 1 98.38 85 LEU B N 1
ATOM 1662 C CA . LEU B 1 85 ? -1.203 -4.215 13.555 1 98.38 85 LEU B CA 1
ATOM 1663 C C . LEU B 1 85 ? -1.488 -3.381 14.805 1 98.38 85 LEU B C 1
ATOM 1665 O O . LEU B 1 85 ? -2.051 -2.287 14.711 1 98.38 85 LEU B O 1
ATOM 1669 N N . GLU B 1 86 ? -1.118 -3.926 15.93 1 98.25 86 GLU B N 1
ATOM 1670 C CA . GLU B 1 86 ? -1.273 -3.139 17.156 1 98.25 86 GLU B CA 1
ATOM 1671 C C . GLU B 1 86 ? -0.42 -1.875 17.109 1 98.25 86 GLU B C 1
ATOM 1673 O O . GLU B 1 86 ? -0.86 -0.806 17.531 1 98.25 86 GLU B O 1
ATOM 1678 N N . GLU B 1 87 ? 0.735 -2.039 16.625 1 97.62 87 GLU B N 1
ATOM 1679 C CA . GLU B 1 87 ? 1.612 -0.881 16.484 1 97.62 87 GLU B CA 1
ATOM 1680 C C . GLU B 1 87 ? 1.066 0.104 15.453 1 97.62 87 GLU B C 1
ATOM 1682 O O . GLU B 1 87 ? 1.105 1.317 15.664 1 97.62 87 GLU B O 1
ATOM 1687 N N . VAL B 1 88 ? 0.545 -0.395 14.383 1 98.62 88 VAL B N 1
ATOM 1688 C CA . VAL B 1 88 ? -0.055 0.458 13.359 1 98.62 88 VAL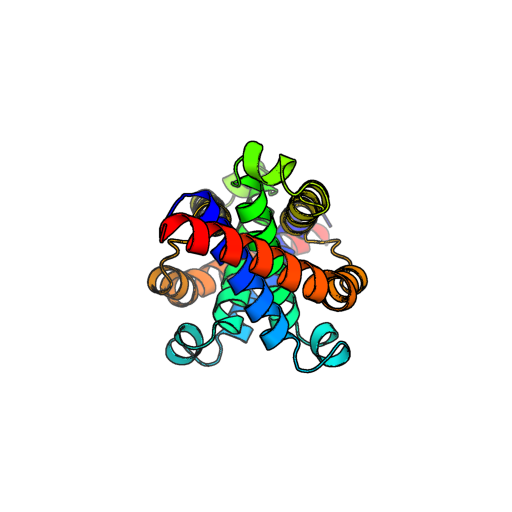 B CA 1
ATOM 1689 C C . VAL B 1 88 ? -1.21 1.253 13.969 1 98.62 88 VAL B C 1
ATOM 1691 O O . VAL B 1 88 ? -1.313 2.465 13.758 1 98.62 88 VAL B O 1
ATOM 1694 N N . TRP B 1 89 ? -1.982 0.546 14.75 1 98.69 89 TRP B N 1
ATOM 1695 C CA . TRP B 1 89 ? -3.119 1.212 15.375 1 98.69 89 TRP B CA 1
ATOM 1696 C C . TRP B 1 89 ? -2.648 2.277 16.359 1 98.69 89 TRP B C 1
ATOM 1698 O O . TRP B 1 89 ? -3.24 3.355 16.453 1 98.69 89 TRP B O 1
ATOM 1708 N N . ASN B 1 90 ? -1.648 1.984 17.062 1 98.12 90 ASN B N 1
ATOM 1709 C CA . ASN B 1 90 ? -1.107 2.965 18 1 98.12 90 ASN B CA 1
ATOM 1710 C C . ASN B 1 90 ? -0.686 4.246 17.281 1 98.12 90 ASN B C 1
ATOM 1712 O O . ASN B 1 90 ? -0.889 5.344 17.797 1 98.12 90 ASN B O 1
ATOM 1716 N N . VAL B 1 91 ? -0.107 4.121 16.141 1 98.31 91 VAL B N 1
ATOM 1717 C CA . VAL B 1 91 ? 0.272 5.297 15.367 1 98.31 91 VAL B CA 1
ATOM 1718 C C . VAL B 1 91 ? -0.978 6.074 14.961 1 98.31 91 VAL B C 1
ATOM 1720 O O . VAL B 1 91 ? -1.004 7.305 15.039 1 98.31 91 VAL B O 1
ATOM 1723 N N . VAL B 1 92 ? -2.018 5.387 14.539 1 98.69 92 VAL B N 1
ATOM 1724 C CA . VAL B 1 92 ? -3.275 6.004 14.133 1 98.69 92 VAL B CA 1
ATOM 1725 C C . VAL B 1 92 ? -3.859 6.805 15.289 1 98.69 92 VAL B C 1
ATOM 1727 O O . VAL B 1 92 ? -4.25 7.961 15.117 1 98.69 92 VAL B O 1
ATOM 1730 N N . GLU B 1 93 ? -3.855 6.219 16.406 1 97.75 93 GLU B N 1
ATOM 1731 C CA . GLU B 1 93 ? -4.578 6.781 17.547 1 97.75 93 GLU B CA 1
ATOM 1732 C C . GLU B 1 93 ? -3.75 7.848 18.25 1 97.75 93 GLU B C 1
ATOM 1734 O O . GLU B 1 93 ? -4.273 8.891 18.641 1 97.75 93 GLU B O 1
ATOM 1739 N N . GLN B 1 94 ? -2.494 7.633 18.344 1 96.94 94 GLN B N 1
ATOM 1740 C CA . GLN B 1 94 ? -1.692 8.461 19.234 1 96.94 94 GLN B CA 1
ATOM 1741 C C . GLN B 1 94 ? -0.88 9.492 18.453 1 96.94 94 GLN B C 1
ATOM 1743 O O . GLN B 1 94 ? -0.585 10.57 18.969 1 96.94 94 GLN B O 1
ATOM 1748 N N . ASN B 1 95 ? -0.536 9.172 17.266 1 97.69 95 ASN B N 1
ATOM 1749 C CA . ASN B 1 95 ? 0.432 10.016 16.578 1 97.69 95 ASN B CA 1
ATOM 1750 C C . ASN B 1 95 ? -0.23 10.836 15.477 1 97.69 95 ASN B C 1
ATOM 1752 O O . ASN B 1 95 ? 0.116 12.008 15.273 1 97.69 95 ASN B O 1
ATOM 1756 N N . LEU B 1 96 ? -1.199 10.336 14.867 1 98.06 96 LEU B N 1
ATOM 1757 C CA . LEU B 1 96 ? -1.764 10.922 13.656 1 98.06 96 LEU B CA 1
ATOM 1758 C C . LEU B 1 96 ? -2.416 12.266 13.953 1 98.06 96 LEU B C 1
ATOM 1760 O O . LEU B 1 96 ? -2.281 13.211 13.172 1 98.06 96 LEU B O 1
ATOM 1764 N N . PRO B 1 97 ? -3.191 12.422 15.055 1 97.62 97 PRO B N 1
ATOM 1765 C CA . PRO B 1 97 ? -3.82 13.719 15.32 1 97.62 97 PRO B CA 1
ATOM 1766 C C . PRO B 1 97 ? -2.803 14.844 15.477 1 97.62 97 PRO B C 1
ATOM 1768 O O . PRO B 1 97 ? -3.006 15.938 14.945 1 97.62 97 PRO B O 1
ATOM 1771 N N . ASP B 1 98 ? -1.766 14.578 16.125 1 98 98 ASP B N 1
ATOM 1772 C CA . ASP B 1 98 ? -0.722 15.586 16.297 1 98 98 ASP B CA 1
ATOM 1773 C C . ASP B 1 98 ? -0.035 15.891 14.961 1 98 98 ASP B C 1
ATOM 1775 O O . ASP B 1 98 ? 0.245 17.047 14.648 1 98 98 ASP B O 1
ATOM 1779 N N . LEU B 1 99 ? 0.252 14.891 14.219 1 98.62 99 LEU B N 1
ATOM 1780 C CA . LEU B 1 99 ? 0.863 15.078 12.906 1 98.62 99 LEU B CA 1
ATOM 1781 C C . LEU B 1 99 ? -0.028 15.93 12.008 1 98.62 99 LEU B C 1
ATOM 1783 O O . LEU B 1 99 ? 0.459 16.828 11.312 1 98.62 99 LEU B O 1
ATOM 1787 N N . LYS B 1 100 ? -1.288 15.602 12.062 1 98.56 100 LYS B N 1
ATOM 1788 C CA . LYS B 1 100 ? -2.232 16.359 11.25 1 98.56 100 LYS B CA 1
ATOM 1789 C C . LYS B 1 100 ? -2.158 17.859 11.57 1 98.56 100 LYS B C 1
ATOM 1791 O O . LYS B 1 100 ? -2.096 18.688 10.656 1 98.56 100 LYS B O 1
ATOM 1796 N N . ARG B 1 101 ? -2.199 18.172 12.82 1 98.12 101 ARG B N 1
ATOM 1797 C CA . ARG B 1 101 ? -2.141 19.562 13.258 1 98.12 101 ARG B CA 1
ATOM 1798 C C . ARG B 1 101 ? -0.856 20.234 12.789 1 98.12 101 ARG B C 1
ATOM 1800 O O . ARG B 1 101 ? -0.887 21.359 12.289 1 98.12 101 ARG B O 1
ATOM 1807 N N . LYS B 1 102 ? 0.197 19.578 12.922 1 98.31 102 LYS B N 1
ATOM 1808 C CA . LYS B 1 102 ? 1.488 20.156 12.547 1 98.31 102 LYS B CA 1
ATOM 1809 C C . LYS B 1 102 ? 1.562 20.375 11.039 1 98.31 102 LYS B C 1
ATOM 1811 O O . LYS B 1 102 ? 2.055 21.422 10.586 1 98.31 102 LYS B O 1
ATOM 1816 N N . ILE B 1 103 ? 1.094 19.422 10.281 1 98.44 103 ILE B N 1
ATOM 1817 C CA . ILE B 1 103 ? 1.1 19.547 8.828 1 98.44 103 ILE B CA 1
ATOM 1818 C C . ILE B 1 103 ? 0.242 20.75 8.406 1 98.44 103 ILE B C 1
ATOM 1820 O O . ILE B 1 103 ? 0.622 21.5 7.52 1 98.44 103 ILE B O 1
ATOM 1824 N N . LEU B 1 104 ? -0.857 20.875 9.055 1 97.56 104 LEU B N 1
ATOM 1825 C CA . LEU B 1 104 ? -1.757 21.984 8.742 1 97.56 104 LEU B CA 1
ATOM 1826 C C . LEU B 1 104 ? -1.09 23.328 9.031 1 97.56 104 LEU B C 1
ATOM 1828 O O . LEU B 1 104 ? -1.264 24.281 8.281 1 97.56 104 LEU B O 1
ATOM 1832 N N . VAL B 1 105 ? -0.381 23.391 10.07 1 96.5 105 VAL B N 1
ATOM 1833 C CA . VAL B 1 105 ? 0.331 24.609 10.438 1 96.5 105 VAL B CA 1
ATOM 1834 C C . VAL B 1 105 ? 1.336 24.969 9.344 1 96.5 105 VAL B C 1
ATOM 1836 O O . VAL B 1 105 ? 1.429 26.125 8.93 1 96.5 105 VAL B O 1
ATOM 1839 N N . ILE B 1 106 ? 2.027 23.984 8.891 1 96.88 106 ILE B N 1
ATOM 1840 C CA . ILE B 1 106 ? 3.021 24.219 7.844 1 96.88 106 ILE B CA 1
ATOM 1841 C C . ILE B 1 106 ? 2.33 24.688 6.566 1 96.88 106 ILE B C 1
ATOM 1843 O O . ILE B 1 106 ? 2.762 25.656 5.938 1 96.88 106 ILE B O 1
ATOM 1847 N N . LEU B 1 107 ? 1.282 23.969 6.238 1 96.69 107 LEU B N 1
ATOM 1848 C CA . LEU B 1 107 ? 0.556 24.312 5.02 1 96.69 107 LEU B CA 1
ATOM 1849 C C . LEU B 1 107 ? 0.005 25.734 5.094 1 96.69 107 LEU B C 1
ATOM 1851 O O . LEU B 1 107 ? 0.012 26.469 4.098 1 96.69 107 LEU B O 1
ATOM 1855 N N . SER B 1 108 ? -0.47 26.125 6.25 1 95 108 SER B N 1
ATOM 1856 C CA . SER B 1 108 ? -0.983 27.484 6.445 1 95 108 SER B CA 1
ATOM 1857 C C . SER B 1 108 ? 0.128 28.516 6.316 1 95 108 SER B C 1
ATOM 1859 O O . SER B 1 108 ? -0.094 29.609 5.789 1 95 108 SER B O 1
ATOM 1861 N N . ALA B 1 109 ? 1.269 28.156 6.766 1 91.69 109 ALA B N 1
ATOM 1862 C CA . ALA B 1 109 ? 2.41 29.062 6.707 1 91.69 109 ALA B CA 1
ATOM 1863 C C . ALA B 1 109 ? 2.887 29.25 5.27 1 91.69 109 ALA B C 1
ATOM 1865 O O . ALA B 1 109 ? 3.297 30.359 4.887 1 91.69 109 ALA B O 1
ATOM 1866 N N . ILE B 1 110 ? 2.891 28.25 4.5 1 87.5 110 ILE B N 1
ATOM 1867 C CA . ILE B 1 110 ? 3.338 28.297 3.113 1 87.5 110 ILE B CA 1
ATOM 1868 C C . ILE B 1 110 ? 2.324 29.062 2.271 1 87.5 110 ILE B C 1
ATOM 1870 O O . ILE B 1 110 ? 2.703 29.844 1.395 1 87.5 110 ILE B O 1
ATOM 1874 N N . ASN B 1 111 ? 1.06 28.734 2.396 1 81.94 111 ASN B N 1
ATOM 1875 C CA . ASN B 1 111 ? 0.02 29.422 1.638 1 81.94 111 ASN B CA 1
ATOM 1876 C C . ASN B 1 111 ? -0.033 30.906 1.978 1 81.94 111 ASN B C 1
ATOM 1878 O O . ASN B 1 111 ? -0.395 31.719 1.133 1 81.94 111 ASN B O 1
ATOM 1882 N N . HIS B 1 112 ? 0.121 31.281 3.236 1 69.19 112 HIS B N 1
ATOM 1883 C CA . HIS B 1 112 ? 0.152 32.688 3.617 1 69.19 112 HIS B CA 1
ATOM 1884 C C . HIS B 1 112 ? 1.404 33.375 3.086 1 69.19 112 HIS B C 1
ATOM 1886 O O . HIS B 1 112 ? 1.392 34.562 2.822 1 69.19 112 HIS B O 1
ATOM 1892 N N . GLU B 1 113 ? 2.422 32.719 3.014 1 59.88 113 GLU B N 1
ATOM 1893 C CA . GLU B 1 113 ? 3.592 33.344 2.418 1 59.88 113 GLU B CA 1
ATOM 1894 C C . GLU B 1 113 ? 3.396 33.562 0.922 1 59.88 113 GLU B C 1
ATOM 1896 O O . GLU B 1 113 ? 3.986 34.5 0.345 1 59.88 113 GLU B O 1
ATOM 1901 N N . THR B 1 114 ? 2.656 32.75 0.343 1 55 114 THR B N 1
ATOM 1902 C CA . THR B 1 114 ? 2.482 32.969 -1.088 1 55 114 THR B CA 1
ATOM 1903 C C . THR B 1 114 ? 1.589 34.188 -1.339 1 55 114 THR B C 1
ATOM 1905 O O . THR B 1 114 ? 1.556 34.719 -2.449 1 55 114 THR B O 1
ATOM 1908 N N . GLU B 1 115 ? 0.632 34.625 -0.494 1 50.69 115 GLU B N 1
ATOM 1909 C CA . GLU B 1 115 ? -0.237 35.75 -0.764 1 50.69 115 GLU B CA 1
ATOM 1910 C C . GLU B 1 115 ? 0.475 37.062 -0.472 1 50.69 115 GLU B C 1
ATOM 1912 O O . GLU B 1 115 ? 0.013 38.156 -0.884 1 50.69 115 GLU B O 1
ATOM 1917 N N . GLY B 1 116 ? 1.485 37.125 0.272 1 41.84 116 GLY B N 1
ATOM 1918 C CA . GLY B 1 116 ? 2.08 38.438 0.381 1 41.84 116 GLY B CA 1
ATOM 1919 C C . GLY B 1 116 ? 3.125 38.719 -0.683 1 41.84 116 GLY B C 1
ATOM 1920 O O . GLY B 1 116 ? 3.629 37.781 -1.318 1 41.84 116 GLY B O 1
#

InterPro domains:
  IPR008201 Ribonuclease HepT-like [PF01934] (12-104)
  IPR037038 tRNA nuclease HepT-like superfamily [G3DSA:1.20.120.580] (53-115)

pLDDT: mean 95.47, std 9.36, range [41.84, 98.94]

Organism: NCBI:txid376219

Secondary structure (DSSP, 8-state):
--HHHHHHHHHHHHHHHHHHHTTTHHHHHHH-HHHHHHHHHHHHHHHHHHHHS-HHHHHHTTTS-HHHHHHHHHHHHHTGGG--HHHHHHIIIIIHHHHHHHHHHHHHHHHHHHH-/--HHHHHHHHHHHHHHHHHHHTTTHHHHHHH-HHHHHHHHHHHHHHHHHHHHS-HHHHHHTTTS-HHHHHHHHHHHHHTGGG--HHHHHHIIIIIHHHHHHHHHHHHHHHHHHHH-

Radius of gyration: 19.28 Å; Cα contacts (8 Å, |Δi|>4): 224; chains: 2; bounding box: 35×76×38 Å

Sequence (232 aa):
MTDDEIYLQDIYERICRIETYTEGGQTEFMQSLLIQDGVIRSFEVIGEAVKRLSQELRQSYSDIPWRRMAGLRDVLIHDYEEINLEEVWNVVEQNLPDLKRKILVILSAINHETEGMTDDEIYLQDIYERICRIETYTEGGQTEFMQSLLIQDGVIRSFEVIGEAVKRLSQELRQSYSDIPWRRMAGLRDVLIHDYEEINLEEVWNVVEQNLPDLKRKILVILSAINHETEG

Nearest PDB structures (foldseek):
  7bxo-assembly1_C  TM=7.609E-01  e=2.886E-03  Shewanella oneidensis MR-1
  7ae8-assembly2_D  TM=6.980E-01  e=1.382E-02  Aphanizomenon flos-aquae 2012/KM1/D3
  7ae6-assembly1_B  TM=6.863E-01  e=6.982E-02  Aphanizomenon flos-aquae 2012/KM1/D3
  7ae9-assembly2_D  TM=6.836E-01  e=1.198E-01  Aphanizomenon flos-aquae 2012/KM1/D3
  7bxo-assembly1_C  TM=7.607E-01  e=4.211E-03  Shewanella oneidensis MR-1

Solvent-accessible surface area (backbone atoms only — not comparable to full-atom values): 12525 Å² total; per-residue (Å²): 133,53,72,49,54,53,32,51,48,51,36,49,53,34,52,53,48,40,53,62,66,44,69,74,37,68,69,50,40,76,70,28,67,52,45,43,31,23,42,51,37,34,46,37,50,34,12,52,32,53,70,66,40,51,69,68,59,49,62,75,46,58,86,53,65,57,65,58,41,36,47,50,21,50,43,60,65,74,40,54,90,68,64,54,64,68,59,54,46,46,42,58,72,68,43,41,64,59,49,50,54,52,50,50,51,51,52,52,52,53,57,55,55,66,73,103,132,54,74,48,54,52,31,50,48,50,36,50,52,34,52,51,47,40,52,61,66,44,68,74,37,68,69,52,40,75,69,28,68,53,46,42,30,24,40,52,36,33,46,36,50,35,12,51,32,53,70,66,41,50,68,66,59,49,62,74,46,58,87,51,64,57,66,59,41,34,46,50,20,51,42,58,66,74,42,52,90,69,65,55,64,69,59,53,47,46,42,58,72,68,43,42,64,59,51,50,54,53,51,49,51,51,53,52,52,53,57,54,56,65,74,103

Foldseek 3Di:
DDLQLVLLVLLLVLLVQLCVLQVVDDVVCVPDPVSVVSLLVSLLSNLVSLVRHDPVVCVVVVVPPSVVSVVSNVCCVPVVVDDDVVVSVCCSPPPSVVVNVVSVVVSVVVVVVVVD/DDLQLVLLVLLLVLLVQLCVLQVVDDVVCVPDPVSVVSLLVSLLSNLVSLVRHDPVVCVVPVVPPSVVSVVSNVCCVPVVVDDDVVVSVCCSVPPSVVVNVVSVVVSVVVVVVVVD